Protein AF-A0A023FFW6-F1 (afdb_monomer_lite)

Organism: Amblyomma cajennense (NCBI:txid34607)

Secondary structure (DSSP, 8-state):
-HHHHHHTTPPP----HHHHHHHHHHHEEE-S---TTPPPPEEEE---SHHHHHHHHHHHHTTTTHHHHTTS-HHHHHHHHHHHHHHHHTT-HHHHHHHHHTS-GGG--S-HHHHSS-HHHHHHHHHHHHHHHHHHHHHHHSTTGGGHHHHHHHHHHHHHHGGGTS-HHHHHHHHT--SSSTTSSTTS--TTTSS----

Radius of gyration: 23.3 Å; chains: 1; bounding box: 52×34×80 Å

InterPro domains:
  IPR003020 Bicarbonate transporter, eukaryotic [PTHR11453] (1-180)
  IPR011531 Bicarbonate transporter-like, transmembrane domain [PF00955] (3-177)

Foldseek 3Di:
DQVVCVVVVHDDDDDDLLVVLVVQVVQWDWDPDDDVPDDTDTPDGDDDPVVVVVVVVVVVCVVVVVVVVVPDDVVVVVVVVVVSVVVSCPPVLLVVLVVVVVPPLVPDDPALLSPVDDNVVSVVVSVVVVVLVVVLVVCCVDPNVVCSVVSVVVVVVVLVVCVVVDPPSNSCSSVVVPPDPVPVVVPPPDPVVPDDDDD

Structure (mmCIF, N/CA/C/O backbone):
data_AF-A0A023FFW6-F1
#
_entry.id   AF-A0A023FFW6-F1
#
loop_
_atom_site.group_PDB
_atom_site.id
_atom_site.type_symbol
_atom_site.label_atom_id
_atom_site.label_alt_id
_atom_site.label_comp_id
_atom_site.label_asym_id
_atom_site.label_entity_id
_atom_site.label_seq_id
_atom_site.pdbx_PDB_ins_code
_atom_site.Cartn_x
_atom_site.Cartn_y
_atom_site.Cartn_z
_atom_site.occupancy
_atom_site.B_iso_or_equiv
_atom_site.auth_seq_id
_atom_site.auth_comp_id
_atom_site.auth_asym_id
_atom_site.auth_atom_id
_atom_site.pdbx_PDB_model_num
ATOM 1 N N . MET A 1 1 ? 3.968 17.397 -18.149 1.00 74.00 1 MET A N 1
ATOM 2 C CA . MET A 1 1 ? 4.655 16.186 -18.656 1.00 74.00 1 MET A CA 1
ATOM 3 C C . MET A 1 1 ? 3.845 15.499 -19.741 1.00 74.00 1 MET A C 1
ATOM 5 O O . MET A 1 1 ? 4.386 15.314 -20.817 1.00 74.00 1 MET A O 1
ATOM 9 N N . GLU A 1 2 ? 2.567 15.192 -19.511 1.00 82.94 2 GLU A N 1
ATOM 10 C CA . GLU A 1 2 ? 1.737 14.422 -20.456 1.00 82.94 2 GLU A CA 1
ATOM 11 C C . GLU A 1 2 ? 1.664 15.003 -21.874 1.00 82.94 2 GLU A C 1
ATOM 13 O O . GLU A 1 2 ? 1.787 14.256 -22.840 1.00 82.94 2 GLU A O 1
ATOM 18 N N . LEU A 1 3 ? 1.556 16.331 -22.008 1.00 84.38 3 LEU A N 1
ATOM 19 C CA . LEU A 1 3 ? 1.567 17.003 -23.313 1.00 84.38 3 LEU A CA 1
ATOM 20 C C . LEU A 1 3 ? 2.915 16.844 -24.046 1.00 84.38 3 LEU A C 1
ATOM 22 O O . LEU A 1 3 ? 2.955 16.686 -25.261 1.00 84.38 3 LEU A O 1
ATOM 26 N N . GLY A 1 4 ? 4.023 16.853 -23.296 1.00 86.25 4 GLY A N 1
ATOM 27 C CA . GLY A 1 4 ? 5.369 16.653 -23.836 1.00 86.25 4 GLY A CA 1
ATOM 28 C C . GLY A 1 4 ? 5.616 15.203 -24.256 1.00 86.25 4 GLY A C 1
ATOM 29 O O . GLY A 1 4 ? 6.163 14.968 -25.329 1.00 86.25 4 GLY A O 1
ATOM 30 N N . CYS A 1 5 ? 5.148 14.233 -23.463 1.00 86.19 5 CYS A N 1
ATOM 31 C CA . CYS A 1 5 ? 5.188 12.813 -23.825 1.00 86.19 5 CYS A CA 1
ATOM 32 C C . CYS A 1 5 ? 4.367 12.542 -25.093 1.00 86.19 5 CYS A C 1
ATOM 34 O O . CYS A 1 5 ? 4.870 11.887 -26.001 1.00 86.19 5 CYS A O 1
ATOM 36 N N . ALA A 1 6 ? 3.162 13.116 -25.193 1.00 89.56 6 ALA A N 1
ATOM 37 C CA . ALA A 1 6 ? 2.308 12.982 -26.370 1.00 89.56 6 ALA A CA 1
ATOM 38 C C . ALA A 1 6 ? 2.968 13.547 -27.639 1.00 89.56 6 ALA A C 1
ATOM 40 O O . ALA A 1 6 ? 2.932 12.900 -28.682 1.00 89.56 6 ALA A O 1
ATOM 41 N N . PHE A 1 7 ? 3.628 14.709 -27.549 1.00 93.19 7 PHE A N 1
ATOM 42 C CA . PHE A 1 7 ? 4.356 15.289 -28.684 1.00 93.19 7 PHE A CA 1
ATOM 43 C C . PHE A 1 7 ? 5.549 14.426 -29.129 1.00 93.19 7 PHE A C 1
ATOM 45 O O . PHE A 1 7 ? 5.806 14.290 -30.321 1.00 93.19 7 PHE A O 1
ATOM 52 N N . MET A 1 8 ? 6.262 13.811 -28.180 1.00 90.75 8 MET A N 1
ATOM 53 C CA . MET A 1 8 ? 7.409 12.935 -28.456 1.00 90.75 8 MET A CA 1
ATOM 54 C C . MET A 1 8 ? 7.018 11.482 -28.790 1.00 90.75 8 MET A C 1
ATOM 56 O O . MET A 1 8 ? 7.903 10.657 -29.008 1.00 90.75 8 MET A O 1
ATOM 60 N N . GLY A 1 9 ? 5.721 11.142 -28.803 1.00 90.19 9 GLY A N 1
ATOM 61 C CA . GLY A 1 9 ? 5.233 9.772 -29.019 1.00 90.19 9 GLY A CA 1
ATOM 62 C C . GLY A 1 9 ? 5.521 8.798 -27.866 1.00 90.19 9 GLY A C 1
ATOM 63 O O . GLY A 1 9 ? 5.422 7.585 -28.042 1.00 90.19 9 GLY A O 1
ATOM 64 N N . ALA A 1 10 ? 5.893 9.306 -26.689 1.00 89.38 10 ALA A N 1
ATOM 65 C CA . ALA A 1 10 ? 6.154 8.508 -25.496 1.00 89.38 10 ALA A CA 1
ATOM 66 C C . ALA A 1 10 ? 4.843 8.168 -24.754 1.00 89.38 10 ALA A C 1
ATOM 68 O O . ALA A 1 10 ? 3.899 8.962 -24.781 1.00 89.38 10 ALA A O 1
ATOM 69 N N . PRO A 1 11 ? 4.768 7.019 -24.054 1.00 90.94 11 PRO A N 1
ATOM 70 C CA . PRO A 1 11 ? 3.572 6.639 -23.307 1.00 90.94 11 PRO A CA 1
ATOM 71 C C . PRO A 1 11 ? 3.288 7.616 -22.159 1.00 90.94 11 PRO A C 1
ATOM 73 O O . PRO A 1 11 ? 4.207 8.141 -21.526 1.00 90.94 11 PRO A O 1
ATOM 76 N N . TRP A 1 12 ? 2.006 7.819 -21.850 1.00 89.44 12 TRP A N 1
ATOM 77 C CA . TRP A 1 12 ? 1.602 8.559 -20.656 1.00 89.44 12 TRP A CA 1
ATOM 78 C C . TRP A 1 12 ? 2.018 7.817 -19.386 1.00 89.44 12 TRP A C 1
ATOM 80 O O . TRP A 1 12 ? 1.910 6.594 -19.285 1.00 89.44 12 TRP A O 1
ATOM 90 N N . MET A 1 13 ? 2.508 8.575 -18.409 1.00 87.75 13 MET A N 1
ATOM 91 C CA . MET A 1 13 ? 3.025 8.051 -17.151 1.00 87.75 13 MET A CA 1
ATOM 92 C C . MET A 1 13 ? 2.059 8.391 -16.022 1.00 87.75 13 MET A C 1
ATOM 94 O O . MET A 1 13 ? 1.752 9.558 -15.799 1.00 87.75 13 MET A O 1
ATOM 98 N N . CYS A 1 14 ? 1.644 7.378 -15.268 1.00 87.75 14 CYS A N 1
ATOM 99 C CA . CYS A 1 14 ? 0.849 7.546 -14.055 1.00 87.75 14 CYS A CA 1
ATOM 100 C C . CYS A 1 14 ? 1.667 7.156 -12.817 1.00 87.75 14 CYS A C 1
ATOM 102 O O . CYS A 1 14 ? 2.643 6.404 -12.906 1.00 87.75 14 CYS A O 1
ATOM 104 N N . ALA A 1 15 ? 1.260 7.650 -11.646 1.00 87.25 15 ALA A N 1
ATOM 105 C CA . ALA A 1 15 ? 1.863 7.249 -10.380 1.00 87.25 15 ALA A CA 1
ATOM 106 C C . ALA A 1 15 ? 1.651 5.745 -10.130 1.00 87.25 15 ALA A C 1
ATOM 108 O O . ALA A 1 15 ? 0.562 5.212 -10.341 1.00 87.25 15 ALA A O 1
ATOM 109 N N . ALA A 1 16 ? 2.699 5.058 -9.672 1.00 89.69 16 ALA A N 1
ATOM 110 C CA . ALA A 1 16 ? 2.678 3.619 -9.435 1.00 89.69 16 ALA A CA 1
ATOM 111 C C . ALA A 1 16 ? 2.676 3.329 -7.930 1.00 89.69 16 ALA A C 1
ATOM 113 O O . ALA A 1 16 ? 3.729 3.362 -7.298 1.00 89.69 16 ALA A O 1
ATOM 114 N N . THR A 1 17 ? 1.510 2.999 -7.368 1.00 90.12 17 THR A N 1
ATOM 115 C CA . THR A 1 17 ? 1.299 2.856 -5.916 1.00 90.12 17 THR A CA 1
ATOM 116 C C . THR A 1 17 ? 2.292 1.910 -5.241 1.00 90.12 17 THR A C 1
ATOM 118 O O . THR A 1 17 ? 2.948 2.314 -4.290 1.00 90.12 17 THR A O 1
ATOM 121 N N . VAL A 1 18 ? 2.476 0.686 -5.754 1.00 89.69 18 VAL A N 1
ATOM 122 C CA . VAL A 1 18 ? 3.404 -0.297 -5.152 1.00 89.69 18 VAL A CA 1
ATOM 123 C C . VAL A 1 18 ? 4.839 0.230 -5.154 1.00 89.69 18 VAL A C 1
ATOM 125 O O . VAL A 1 18 ? 5.522 0.165 -4.141 1.00 89.69 18 VAL A O 1
ATOM 128 N N . ARG A 1 19 ? 5.283 0.826 -6.267 1.00 90.12 19 ARG A N 1
ATOM 129 C CA . ARG A 1 19 ? 6.628 1.408 -6.374 1.00 90.12 19 ARG A CA 1
ATOM 130 C C . ARG A 1 19 ? 6.806 2.575 -5.403 1.00 90.12 19 ARG A C 1
ATOM 132 O O . ARG A 1 19 ? 7.846 2.664 -4.762 1.00 90.12 19 ARG A O 1
ATOM 139 N N . SER A 1 20 ? 5.808 3.450 -5.299 1.00 90.56 20 SER A N 1
ATOM 140 C CA . SER A 1 20 ? 5.827 4.592 -4.384 1.00 90.56 20 SER A CA 1
ATOM 141 C C . SER A 1 20 ? 5.865 4.151 -2.922 1.00 90.56 20 SER A C 1
ATOM 143 O O . SER A 1 20 ? 6.660 4.686 -2.158 1.00 90.56 20 SER A O 1
ATOM 145 N N . VAL A 1 21 ? 5.073 3.144 -2.542 1.00 89.56 21 VAL A N 1
ATOM 146 C CA . VAL A 1 21 ? 5.070 2.590 -1.179 1.00 89.56 21 VAL A CA 1
ATOM 147 C C . VAL A 1 21 ? 6.395 1.900 -0.864 1.00 89.56 21 VAL A C 1
ATOM 149 O O . VAL A 1 21 ? 6.971 2.166 0.184 1.00 89.56 21 VAL A O 1
ATOM 152 N N . SER A 1 22 ? 6.933 1.073 -1.766 1.00 89.50 22 SER A N 1
ATOM 153 C CA . SER A 1 22 ? 8.238 0.430 -1.551 1.00 89.50 22 SER A CA 1
ATOM 154 C C . SER A 1 22 ? 9.380 1.446 -1.460 1.00 89.50 22 SER A C 1
ATOM 156 O O . SER A 1 22 ? 10.294 1.277 -0.655 1.00 89.50 22 SER A O 1
ATOM 158 N N . HIS A 1 23 ? 9.327 2.520 -2.254 1.00 91.25 23 HIS A N 1
ATOM 159 C CA . HIS A 1 23 ? 10.288 3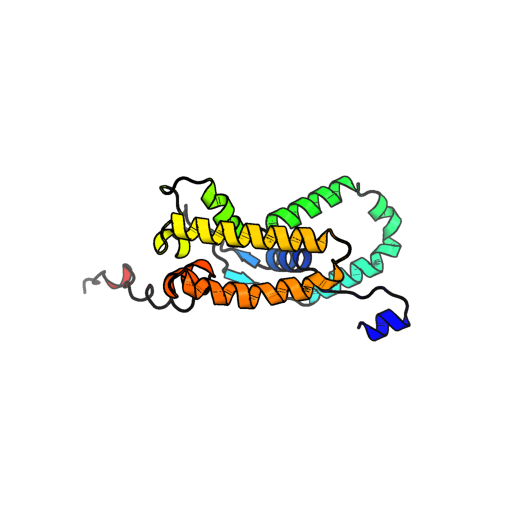.618 -2.153 1.00 91.25 23 HIS A CA 1
ATOM 160 C C . HIS A 1 23 ? 10.168 4.330 -0.804 1.00 91.25 23 HIS A C 1
ATOM 162 O O . HIS A 1 23 ? 11.171 4.449 -0.110 1.00 91.25 23 HIS A O 1
ATOM 168 N N . LEU A 1 24 ? 8.958 4.695 -0.375 1.00 89.19 24 LEU A N 1
ATOM 169 C CA . LEU A 1 24 ? 8.726 5.298 0.938 1.00 89.19 24 LEU A CA 1
ATOM 170 C C . LEU A 1 24 ? 9.228 4.391 2.068 1.00 89.19 24 LEU A C 1
ATOM 172 O O . LEU A 1 24 ? 9.969 4.859 2.925 1.00 89.19 24 LEU A O 1
ATOM 176 N N . ALA A 1 25 ? 8.913 3.095 2.018 1.00 87.00 25 ALA A N 1
ATOM 177 C CA . ALA A 1 25 ? 9.347 2.113 3.010 1.00 87.00 25 ALA A CA 1
ATOM 178 C C . ALA A 1 25 ? 10.879 2.013 3.109 1.00 87.00 25 ALA A C 1
ATOM 180 O O . ALA A 1 25 ? 11.418 1.856 4.200 1.00 87.00 25 ALA A O 1
ATOM 181 N N . SER A 1 26 ? 11.597 2.167 1.990 1.00 88.31 26 SER A N 1
ATOM 182 C CA . SER A 1 26 ? 13.069 2.205 1.987 1.00 88.31 26 SER A CA 1
ATOM 183 C C . SER A 1 26 ? 13.657 3.460 2.649 1.00 88.31 26 SER A C 1
ATOM 185 O O . SER A 1 26 ? 14.833 3.477 3.015 1.00 88.31 26 SER A O 1
ATOM 187 N N . LEU A 1 27 ? 12.845 4.508 2.810 1.00 89.12 27 LEU A N 1
ATOM 188 C CA . LEU A 1 27 ? 13.213 5.780 3.430 1.00 89.12 27 LEU A CA 1
ATOM 189 C C . LEU A 1 27 ? 12.681 5.923 4.864 1.00 89.12 27 LEU A C 1
ATOM 191 O O . LEU A 1 27 ? 13.035 6.887 5.552 1.00 89.12 27 LEU A O 1
ATOM 195 N N . THR A 1 28 ? 11.847 4.984 5.313 1.00 86.50 28 THR A N 1
ATOM 196 C CA . THR A 1 28 ? 11.297 4.936 6.667 1.00 86.50 28 THR A CA 1
ATOM 197 C C . THR A 1 28 ? 12.354 4.466 7.663 1.00 86.50 28 THR A C 1
ATOM 199 O O . THR A 1 28 ? 13.001 3.434 7.489 1.00 86.50 28 THR A O 1
ATOM 202 N N . LEU A 1 29 ? 12.519 5.227 8.741 1.00 83.00 29 LEU A N 1
ATOM 203 C CA . LEU A 1 29 ? 13.383 4.891 9.861 1.00 83.00 29 LEU A CA 1
ATOM 204 C C . LEU A 1 29 ? 12.557 4.211 10.948 1.00 83.00 29 LEU A C 1
ATOM 206 O O . LEU A 1 29 ? 11.689 4.830 11.562 1.00 83.00 29 LEU A O 1
ATOM 210 N N . MET A 1 30 ? 12.872 2.946 11.200 1.00 80.75 30 MET A N 1
ATOM 211 C CA . MET A 1 30 ? 12.357 2.199 12.344 1.00 80.75 30 MET A CA 1
ATOM 212 C C . MET A 1 30 ? 13.283 2.402 13.544 1.00 80.75 30 MET A C 1
ATOM 214 O O . MET A 1 30 ? 14.511 2.431 13.378 1.00 80.75 30 MET A O 1
ATOM 218 N N . SER A 1 31 ? 12.718 2.553 14.741 1.00 76.88 31 SER A N 1
ATOM 219 C CA . SER A 1 31 ? 13.516 2.706 15.956 1.00 76.88 31 SER A CA 1
ATOM 220 C C . SER A 1 31 ? 14.319 1.442 16.276 1.00 76.88 31 SER A C 1
ATOM 222 O O . SER A 1 31 ? 13.914 0.314 16.003 1.00 76.88 31 SER A O 1
ATOM 224 N N . ARG A 1 32 ? 15.544 1.659 16.772 1.00 70.88 32 ARG A N 1
ATOM 225 C CA . ARG A 1 32 ? 16.537 0.613 17.078 1.00 70.88 32 ARG A CA 1
ATOM 226 C C . ARG A 1 32 ? 16.636 0.307 18.569 1.00 70.88 32 ARG A C 1
ATOM 228 O O . ARG A 1 32 ? 17.203 -0.715 18.938 1.00 70.88 32 ARG A O 1
ATOM 235 N N . THR A 1 33 ? 16.107 1.187 19.408 1.00 64.56 33 THR A N 1
ATOM 236 C CA . THR A 1 33 ? 16.101 1.079 20.868 1.00 64.56 33 THR A CA 1
ATOM 237 C C . THR A 1 33 ? 14.667 0.855 21.310 1.00 64.56 33 THR A C 1
ATOM 239 O O . THR A 1 33 ? 13.955 1.801 21.619 1.00 64.56 33 THR A O 1
ATOM 242 N N . HIS A 1 34 ? 14.249 -0.407 21.277 1.00 62.12 34 HIS A N 1
ATOM 243 C CA . HIS A 1 34 ? 12.986 -0.869 21.841 1.00 62.12 34 HIS A CA 1
ATOM 244 C C . HIS A 1 34 ? 13.275 -1.847 22.968 1.00 62.12 34 HIS A C 1
ATOM 246 O O . HIS A 1 34 ? 14.269 -2.584 22.914 1.00 62.12 34 HIS A O 1
ATOM 252 N N . ALA A 1 35 ? 12.413 -1.860 23.981 1.00 71.19 35 ALA A N 1
ATOM 253 C CA . ALA A 1 35 ? 12.471 -2.894 24.998 1.00 71.19 35 ALA A CA 1
ATOM 254 C C . ALA A 1 35 ? 12.251 -4.278 24.342 1.00 71.19 35 ALA A C 1
ATOM 256 O O . ALA A 1 35 ? 11.505 -4.385 23.362 1.00 71.19 35 ALA A O 1
ATOM 257 N N . PRO A 1 36 ? 12.886 -5.356 24.839 1.00 61.53 36 PRO A N 1
ATOM 258 C CA . PRO A 1 36 ? 12.669 -6.700 24.310 1.00 61.53 36 PRO A CA 1
ATOM 259 C C . PRO A 1 36 ? 11.175 -7.065 24.343 1.00 61.53 36 PRO A C 1
ATOM 261 O O . PRO A 1 36 ? 10.603 -7.217 25.418 1.00 61.53 36 PRO A O 1
ATOM 264 N N . GLY A 1 37 ? 10.548 -7.209 23.171 1.00 66.94 37 GLY A N 1
ATOM 265 C CA . GLY A 1 37 ? 9.126 -7.564 23.032 1.00 66.94 37 GLY A CA 1
ATOM 266 C C . GLY A 1 37 ? 8.213 -6.453 22.501 1.00 66.94 37 GLY A C 1
ATOM 267 O O . GLY A 1 37 ? 7.064 -6.739 22.174 1.00 66.94 37 GLY A O 1
ATOM 268 N N . GLU A 1 38 ? 8.708 -5.225 22.356 1.00 67.06 38 GLU A N 1
ATOM 269 C CA . GLU A 1 38 ? 7.964 -4.119 21.747 1.00 67.06 38 GLU A CA 1
ATOM 270 C C . GLU A 1 38 ? 8.171 -4.099 20.221 1.00 67.06 38 GLU A C 1
ATOM 272 O O . GLU A 1 38 ? 9.282 -4.312 19.722 1.00 67.06 38 GLU A O 1
ATOM 277 N N . SER A 1 39 ? 7.096 -3.883 19.456 1.00 63.22 39 SER A N 1
ATOM 278 C CA . SER A 1 39 ? 7.192 -3.761 17.999 1.00 63.22 39 SER A CA 1
ATOM 279 C C . SER A 1 39 ? 7.974 -2.504 17.613 1.00 63.22 39 SER A C 1
ATOM 281 O O . SER A 1 39 ? 7.787 -1.466 18.241 1.00 63.22 39 SER A O 1
ATOM 283 N N . PRO A 1 40 ? 8.817 -2.557 16.566 1.00 67.31 40 PRO A N 1
ATOM 284 C CA . PRO A 1 40 ? 9.552 -1.385 16.126 1.00 67.31 40 PRO A CA 1
ATOM 285 C C . PRO A 1 40 ? 8.593 -0.278 15.683 1.00 67.31 40 PRO A C 1
ATOM 287 O O . PRO A 1 40 ? 7.759 -0.488 14.802 1.00 67.31 40 PRO A O 1
ATOM 290 N N . HIS A 1 41 ? 8.736 0.902 16.279 1.00 75.00 41 HIS A N 1
ATOM 291 C CA . HIS A 1 41 ? 7.929 2.075 15.955 1.00 75.00 41 HIS A CA 1
ATOM 292 C C . HIS A 1 41 ? 8.627 2.938 14.898 1.00 75.00 41 HIS A C 1
ATOM 294 O O . HIS A 1 41 ? 9.861 2.999 14.816 1.00 75.00 41 HIS A O 1
ATOM 300 N N . ILE A 1 42 ? 7.830 3.607 14.065 1.00 80.38 42 ILE A N 1
ATOM 301 C CA . ILE A 1 42 ? 8.327 4.497 13.015 1.00 80.38 42 ILE A CA 1
ATOM 302 C C . ILE A 1 42 ? 8.806 5.797 13.673 1.00 80.38 42 ILE A C 1
ATOM 304 O O . ILE A 1 42 ? 7.999 6.542 14.216 1.00 80.38 42 ILE A O 1
ATOM 308 N N . ILE A 1 43 ? 10.109 6.090 13.599 1.00 82.88 43 ILE A N 1
ATOM 309 C CA . ILE A 1 43 ? 10.669 7.370 14.078 1.00 82.88 43 ILE A CA 1
ATOM 310 C C . ILE A 1 43 ? 10.341 8.489 13.086 1.00 82.88 43 ILE A C 1
ATOM 312 O O . ILE A 1 43 ? 10.092 9.627 13.467 1.00 82.88 43 ILE A O 1
ATOM 316 N N . GLY A 1 44 ? 10.390 8.179 11.790 1.00 84.88 44 GLY A N 1
ATOM 317 C CA . GLY A 1 44 ? 10.125 9.154 10.740 1.00 84.88 44 GLY A CA 1
ATOM 318 C C . GLY A 1 44 ? 10.505 8.654 9.355 1.00 84.88 44 GLY A C 1
ATOM 319 O O . GLY A 1 44 ? 11.059 7.567 9.189 1.00 84.88 44 GLY A O 1
ATOM 320 N N . VAL A 1 45 ? 10.218 9.466 8.342 1.00 89.25 45 VAL A N 1
ATOM 321 C CA . VAL A 1 45 ? 10.550 9.186 6.941 1.00 89.25 45 VAL A CA 1
ATOM 322 C C . VAL A 1 45 ? 11.534 10.239 6.460 1.00 89.25 45 VAL A C 1
ATOM 324 O O . VAL A 1 45 ? 11.324 11.435 6.655 1.00 89.25 45 VAL A O 1
ATOM 327 N N . LYS A 1 46 ? 12.629 9.812 5.827 1.00 91.19 46 LYS A N 1
ATOM 328 C CA . LYS A 1 46 ? 13.560 10.758 5.212 1.00 91.19 46 LYS A CA 1
ATOM 329 C C . LYS A 1 46 ? 13.038 11.174 3.841 1.00 91.19 46 LYS A C 1
ATOM 331 O O . LYS A 1 46 ? 13.111 10.400 2.894 1.00 91.19 46 LYS A O 1
ATOM 336 N N . GLU A 1 47 ? 12.592 12.410 3.704 1.00 91.50 47 GLU A N 1
ATOM 337 C CA . GLU A 1 47 ? 12.197 12.947 2.404 1.00 91.50 47 GLU A CA 1
ATOM 338 C C . GLU A 1 47 ? 13.431 13.372 1.600 1.00 91.50 47 GLU A C 1
ATOM 340 O O . GLU A 1 47 ? 14.172 14.268 2.006 1.00 91.50 47 GLU A O 1
ATOM 345 N N . GLN A 1 48 ? 13.681 12.748 0.443 1.00 90.88 48 GLN A N 1
ATOM 346 C CA . GLN A 1 48 ? 14.711 13.233 -0.481 1.00 90.88 48 GLN A CA 1
ATOM 347 C C . GLN A 1 48 ? 14.225 13.264 -1.924 1.00 90.88 48 GLN A C 1
ATOM 349 O O . GLN A 1 48 ? 13.532 12.372 -2.406 1.00 90.88 48 GLN A O 1
ATOM 354 N N . ARG A 1 49 ? 14.683 14.284 -2.654 1.00 93.88 49 ARG A N 1
ATOM 355 C CA . ARG A 1 49 ? 14.453 14.427 -4.101 1.00 93.88 49 ARG A CA 1
ATOM 356 C C . ARG A 1 49 ? 15.540 13.754 -4.940 1.00 93.88 49 ARG A C 1
ATOM 358 O O . ARG A 1 49 ? 15.307 13.401 -6.092 1.00 93.88 49 ARG A O 1
ATOM 365 N N . VAL A 1 50 ? 16.722 13.568 -4.350 1.00 94.50 50 VAL A N 1
ATOM 366 C CA . VAL A 1 50 ? 17.913 13.039 -5.031 1.00 94.50 50 VAL A CA 1
ATOM 367 C C . VAL A 1 50 ? 17.709 11.589 -5.457 1.00 94.50 50 VAL A C 1
ATOM 369 O O . VAL A 1 50 ? 18.095 11.230 -6.560 1.00 94.50 50 VAL A O 1
ATOM 372 N N . THR A 1 51 ? 17.053 10.770 -4.632 1.00 93.75 51 THR A N 1
ATOM 373 C CA . THR A 1 51 ? 16.807 9.352 -4.934 1.00 93.75 51 THR A CA 1
ATOM 374 C C . THR A 1 51 ? 15.969 9.190 -6.204 1.00 93.75 51 THR A C 1
ATOM 376 O O . THR A 1 51 ? 16.361 8.450 -7.102 1.00 93.75 51 THR A O 1
ATOM 379 N N . ASN A 1 52 ? 14.884 9.958 -6.343 1.00 91.12 52 ASN A N 1
ATOM 380 C CA . ASN A 1 52 ? 14.043 9.946 -7.545 1.00 91.12 52 ASN A CA 1
ATOM 381 C C . ASN A 1 52 ? 14.781 10.450 -8.794 1.00 91.12 52 ASN A C 1
ATOM 383 O O . ASN A 1 52 ? 14.623 9.875 -9.874 1.00 91.12 52 ASN A O 1
ATOM 387 N N . LEU A 1 53 ? 15.605 11.494 -8.658 1.00 94.19 53 LEU A N 1
ATOM 388 C CA . LEU A 1 53 ? 16.413 12.011 -9.766 1.00 94.19 53 LEU A CA 1
ATOM 389 C C . LEU A 1 53 ? 17.464 10.989 -10.218 1.00 94.19 53 LEU A C 1
ATOM 391 O O . LEU A 1 53 ? 17.610 10.749 -11.414 1.00 94.19 53 LEU A O 1
ATOM 395 N N . 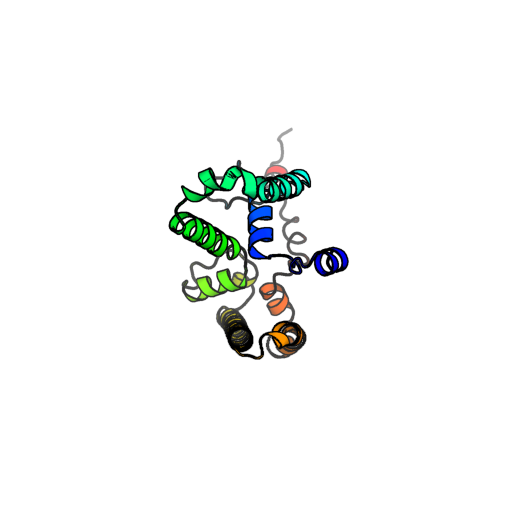LEU A 1 54 ? 18.143 10.344 -9.270 1.00 95.44 54 LEU A N 1
ATOM 396 C CA . LEU A 1 54 ? 19.181 9.348 -9.532 1.00 95.44 54 LEU A CA 1
ATOM 397 C C . LEU A 1 54 ? 18.588 8.097 -10.196 1.00 95.44 54 LEU A C 1
ATOM 399 O O . LEU A 1 54 ? 19.115 7.639 -11.206 1.00 95.44 54 LEU A O 1
ATOM 403 N N . VAL A 1 55 ? 17.447 7.595 -9.710 1.00 94.19 55 VAL A N 1
ATOM 404 C CA . VAL A 1 55 ? 16.736 6.474 -10.353 1.00 94.19 55 VAL A CA 1
ATOM 405 C C . VAL A 1 55 ? 16.322 6.834 -11.782 1.00 94.19 55 VAL A C 1
ATOM 407 O O . VAL A 1 55 ? 16.534 6.039 -12.694 1.00 94.19 55 VAL A O 1
ATOM 410 N N . SER A 1 56 ? 15.789 8.039 -12.004 1.00 92.88 56 SER A N 1
ATOM 411 C CA . SER A 1 56 ? 15.384 8.491 -13.345 1.00 92.88 56 SER A CA 1
ATOM 412 C C . SER A 1 56 ? 16.576 8.597 -14.300 1.00 92.88 56 SER A C 1
ATOM 414 O O . SER A 1 56 ? 16.490 8.170 -15.451 1.00 92.88 56 SER A O 1
ATOM 416 N N . LEU A 1 57 ? 17.709 9.106 -13.806 1.00 95.19 57 LEU A N 1
ATOM 417 C CA . LEU A 1 57 ? 18.964 9.171 -14.549 1.00 95.19 57 LEU A CA 1
ATOM 418 C C . LEU A 1 57 ? 19.465 7.762 -14.907 1.00 95.19 57 LEU A C 1
ATOM 420 O O . LEU A 1 57 ? 19.751 7.499 -16.070 1.00 95.19 57 LEU A O 1
ATOM 424 N N . LEU A 1 58 ? 19.517 6.835 -13.944 1.00 94.38 58 LEU A N 1
ATOM 425 C CA . LEU A 1 58 ? 19.955 5.451 -14.172 1.00 94.38 58 LEU A CA 1
ATOM 426 C C . LEU A 1 58 ? 19.065 4.710 -15.174 1.00 94.38 58 LEU A C 1
ATOM 428 O O . LEU A 1 58 ? 19.582 3.969 -16.008 1.00 94.38 58 LEU A O 1
ATOM 432 N N . VAL A 1 59 ? 17.748 4.934 -15.144 1.00 93.62 59 VAL A N 1
ATOM 433 C CA . VAL A 1 59 ? 16.833 4.397 -16.164 1.00 93.62 59 VAL A CA 1
ATOM 434 C C . VAL A 1 59 ? 17.176 4.962 -17.545 1.00 93.62 59 VAL A C 1
ATOM 436 O O . VAL A 1 59 ? 17.214 4.202 -18.508 1.00 93.62 59 VAL A O 1
ATOM 439 N N . GLY A 1 60 ? 17.510 6.251 -17.653 1.00 92.38 60 GLY A N 1
ATOM 440 C CA . GLY A 1 60 ? 17.999 6.847 -18.901 1.00 92.38 60 GLY A CA 1
ATOM 441 C C . GLY A 1 60 ? 19.330 6.250 -19.384 1.00 92.38 60 GLY A C 1
ATOM 442 O O . GLY A 1 60 ? 19.468 5.925 -20.562 1.00 92.38 60 GLY A O 1
ATOM 443 N N . LEU A 1 61 ? 20.292 6.035 -18.478 1.00 94.06 61 LEU A N 1
ATOM 444 C CA . LEU A 1 61 ? 21.585 5.416 -18.805 1.00 94.06 61 LEU A CA 1
ATOM 445 C C . LEU A 1 61 ? 21.497 3.906 -19.083 1.00 94.06 61 LEU A C 1
ATOM 447 O O . LEU A 1 61 ? 22.434 3.343 -19.652 1.00 94.06 61 LEU A O 1
ATOM 451 N N . SER A 1 62 ? 20.394 3.244 -18.718 1.00 94.06 62 SER A N 1
ATOM 452 C CA . SER A 1 62 ? 20.234 1.790 -18.864 1.00 94.06 62 SER A CA 1
ATOM 453 C C . SER A 1 62 ? 20.402 1.295 -20.305 1.00 94.06 62 SER A C 1
ATOM 455 O O . SER A 1 62 ? 20.857 0.171 -20.510 1.00 94.06 62 SER A O 1
ATOM 457 N N . VAL A 1 63 ? 20.135 2.151 -21.301 1.00 91.62 63 VAL A N 1
ATOM 458 C CA . VAL A 1 63 ? 20.347 1.852 -22.726 1.00 91.62 63 VAL A CA 1
ATOM 459 C C . VAL A 1 63 ? 21.817 1.532 -23.014 1.00 91.62 63 VAL A C 1
ATOM 461 O O . VAL A 1 63 ? 22.109 0.573 -23.726 1.00 91.62 63 VAL A O 1
ATOM 464 N N . PHE A 1 64 ? 22.753 2.268 -22.407 1.00 92.94 64 PHE A N 1
ATOM 465 C CA . PHE A 1 64 ? 24.192 2.021 -22.561 1.00 92.94 64 PHE A CA 1
ATOM 466 C C . PHE A 1 64 ? 24.668 0.804 -21.757 1.00 92.94 64 PHE A C 1
ATOM 468 O O . PHE A 1 64 ? 25.625 0.141 -22.146 1.00 92.94 64 PHE A O 1
ATOM 475 N N . MET A 1 65 ? 23.984 0.482 -20.655 1.00 90.62 65 MET A N 1
ATOM 476 C CA . MET A 1 65 ? 24.292 -0.673 -19.800 1.00 90.62 65 MET A CA 1
ATOM 477 C C . MET A 1 65 ? 23.567 -1.962 -20.224 1.00 90.62 65 MET A C 1
ATOM 479 O O . MET A 1 65 ? 23.653 -2.971 -19.526 1.00 90.62 65 MET A O 1
ATOM 483 N N . SER A 1 66 ? 22.890 -1.968 -21.378 1.00 89.56 66 SER A N 1
ATOM 484 C CA . SER A 1 66 ? 22.154 -3.123 -21.911 1.00 89.56 66 SER A CA 1
ATOM 485 C C . SER A 1 66 ? 22.898 -4.475 -21.846 1.00 89.56 66 SER A C 1
ATOM 487 O O . SER A 1 66 ? 22.278 -5.435 -21.378 1.00 89.56 66 SER A O 1
ATOM 489 N N . PRO A 1 67 ? 24.194 -4.603 -22.226 1.00 89.88 67 PRO A N 1
ATOM 490 C CA . PRO A 1 67 ? 24.886 -5.894 -22.148 1.00 89.88 67 PRO A CA 1
ATOM 491 C C . PRO A 1 67 ? 25.031 -6.411 -20.711 1.00 89.88 67 PRO A C 1
ATOM 493 O O . PRO A 1 67 ? 24.913 -7.609 -20.492 1.00 89.88 67 PRO A O 1
ATOM 496 N N . LEU A 1 68 ? 25.206 -5.521 -19.728 1.00 91.00 68 LEU A N 1
ATOM 497 C CA . LEU A 1 68 ? 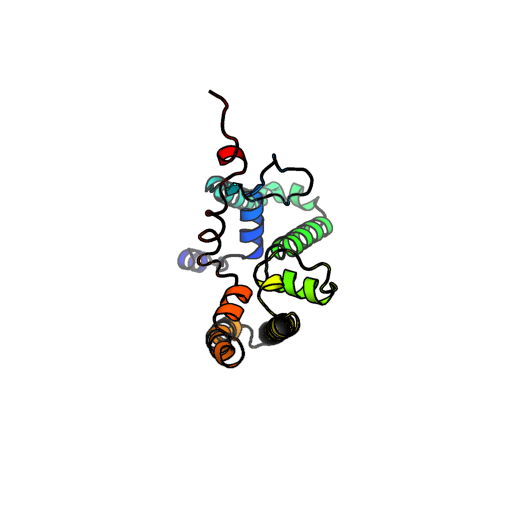25.286 -5.891 -18.313 1.00 91.00 68 LEU A CA 1
ATOM 498 C C . LEU A 1 68 ? 23.912 -6.285 -17.752 1.00 91.00 68 LEU A C 1
ATOM 500 O O . LEU A 1 68 ? 23.799 -7.248 -17.000 1.00 91.00 68 LEU A O 1
ATOM 504 N N . LEU A 1 69 ? 22.852 -5.563 -18.133 1.00 89.75 69 LEU A N 1
ATOM 505 C CA . LEU A 1 69 ? 21.486 -5.847 -17.676 1.00 89.75 69 LEU A CA 1
ATOM 506 C C . LEU A 1 69 ? 20.955 -7.189 -18.202 1.00 89.75 69 LEU A C 1
ATOM 508 O O . LEU A 1 69 ? 20.098 -7.793 -17.560 1.00 89.75 69 LEU A O 1
ATOM 512 N N . ARG A 1 70 ? 21.460 -7.666 -19.347 1.00 91.06 70 ARG A N 1
ATOM 513 C CA . ARG A 1 70 ? 21.056 -8.948 -19.944 1.00 91.06 70 ARG A CA 1
ATOM 514 C C . ARG A 1 70 ? 21.511 -10.166 -19.135 1.00 91.06 70 ARG A C 1
ATOM 516 O O . ARG A 1 70 ? 20.860 -11.203 -19.213 1.00 91.06 70 ARG A O 1
ATOM 523 N N . GLU A 1 71 ? 22.578 -10.034 -18.351 1.00 94.06 71 GLU A N 1
ATOM 524 C CA . GLU A 1 71 ? 23.074 -11.102 -17.473 1.00 94.06 71 GLU A CA 1
ATOM 525 C C . GLU A 1 71 ? 22.134 -11.376 -16.291 1.00 94.06 71 GLU A C 1
ATOM 527 O O . GLU A 1 71 ? 22.216 -12.425 -15.656 1.00 94.06 71 GLU A O 1
ATOM 532 N N . VAL A 1 72 ? 21.219 -10.450 -15.981 1.00 93.69 72 VAL A N 1
ATOM 533 C CA . VAL A 1 72 ? 20.281 -10.605 -14.869 1.00 93.69 72 VAL A CA 1
ATOM 534 C C . VAL A 1 72 ? 19.123 -11.516 -15.292 1.00 93.69 72 VAL A C 1
ATOM 536 O O . VAL A 1 72 ? 18.327 -11.139 -16.158 1.00 93.69 72 VAL A O 1
ATOM 539 N N . PRO A 1 73 ? 18.946 -12.695 -14.666 1.00 95.06 73 PRO A N 1
ATOM 540 C CA . PRO A 1 73 ? 17.850 -13.588 -15.012 1.00 95.06 73 PRO A CA 1
ATOM 541 C C . PRO A 1 73 ? 16.499 -12.962 -14.661 1.00 95.06 73 PRO A C 1
ATOM 543 O O . PRO A 1 73 ? 16.302 -12.448 -13.558 1.00 95.06 73 PRO A O 1
ATOM 546 N N . VAL A 1 74 ? 15.515 -13.104 -15.552 1.00 94.94 74 VAL A N 1
ATOM 547 C CA . VAL A 1 74 ? 14.145 -12.599 -15.332 1.00 94.94 74 VAL A CA 1
ATOM 548 C C . VAL A 1 74 ? 13.515 -13.183 -14.054 1.00 94.94 74 VAL A C 1
ATOM 550 O O . VAL A 1 74 ? 12.731 -12.514 -13.385 1.00 94.94 74 VAL A O 1
ATOM 553 N N . ALA A 1 75 ? 13.918 -14.393 -13.649 1.00 96.06 75 ALA A N 1
ATOM 554 C CA . ALA A 1 75 ? 13.499 -15.017 -12.392 1.00 96.06 75 ALA A CA 1
ATOM 555 C C . ALA A 1 75 ? 13.810 -14.156 -11.151 1.00 96.06 75 ALA A C 1
ATOM 557 O O . ALA A 1 75 ? 12.995 -14.087 -10.231 1.00 96.06 75 ALA A O 1
ATOM 558 N N . VAL A 1 76 ? 14.946 -13.450 -11.139 1.00 96.00 76 VAL A N 1
ATOM 559 C CA . VAL A 1 76 ? 15.327 -12.561 -10.030 1.00 96.00 76 VAL A CA 1
ATOM 560 C C . VAL A 1 76 ? 14.373 -11.369 -9.950 1.00 96.00 76 VAL A C 1
ATOM 562 O O . VAL A 1 76 ? 13.928 -11.006 -8.863 1.00 96.00 76 VAL A O 1
ATOM 565 N N . LEU A 1 77 ? 13.986 -10.806 -11.100 1.00 94.00 77 LEU A N 1
ATOM 566 C CA . LEU A 1 77 ? 13.031 -9.697 -11.161 1.00 94.00 77 LEU A CA 1
ATOM 567 C C . LEU A 1 77 ? 11.659 -10.105 -10.615 1.00 94.00 77 LEU A C 1
ATOM 569 O O . LEU A 1 77 ? 11.064 -9.343 -9.856 1.00 94.00 77 LEU A O 1
ATOM 573 N N . PHE A 1 78 ? 11.180 -11.314 -10.927 1.00 95.25 78 PHE A N 1
ATOM 574 C CA . PHE A 1 78 ? 9.944 -11.834 -10.333 1.00 95.25 78 PHE A CA 1
ATOM 575 C C . PHE A 1 78 ? 10.038 -11.968 -8.810 1.00 95.25 78 PHE A C 1
ATOM 577 O O . PHE A 1 78 ? 9.083 -11.616 -8.120 1.00 95.25 78 PHE A O 1
ATOM 584 N N . GLY A 1 79 ? 11.186 -12.402 -8.279 1.00 96.12 79 GLY A N 1
ATOM 585 C CA . GLY A 1 79 ? 11.427 -12.443 -6.834 1.00 96.12 79 GLY A CA 1
ATOM 586 C C . GLY A 1 79 ? 11.332 -11.059 -6.182 1.00 96.12 79 GLY A C 1
ATOM 587 O O . GLY A 1 79 ? 10.635 -10.891 -5.181 1.00 96.12 79 GLY A O 1
ATOM 588 N N . VAL A 1 80 ? 11.958 -10.045 -6.786 1.00 94.44 80 VAL A N 1
ATOM 589 C CA . VAL A 1 80 ? 11.891 -8.655 -6.299 1.00 94.44 80 VAL A CA 1
ATOM 590 C C . VAL A 1 80 ? 10.468 -8.093 -6.409 1.00 94.44 80 VAL A C 1
ATOM 592 O O . VAL A 1 80 ? 9.990 -7.458 -5.469 1.00 94.44 80 VAL A O 1
ATOM 595 N N . PHE A 1 81 ? 9.751 -8.358 -7.507 1.00 94.06 81 PHE A N 1
ATOM 596 C CA . PHE A 1 81 ? 8.349 -7.952 -7.655 1.00 94.06 81 PHE A CA 1
ATOM 597 C C . PHE A 1 81 ? 7.432 -8.616 -6.625 1.00 94.06 81 PHE A C 1
ATOM 599 O O . PHE A 1 81 ? 6.566 -7.939 -6.072 1.00 94.06 81 PHE A O 1
ATOM 606 N N . LEU A 1 82 ? 7.636 -9.902 -6.330 1.00 94.56 82 LEU A N 1
ATOM 607 C CA . LEU A 1 82 ? 6.883 -10.611 -5.297 1.00 94.56 82 LEU A CA 1
ATOM 608 C C . LEU A 1 82 ? 7.153 -10.016 -3.912 1.00 94.56 82 LEU A C 1
ATOM 610 O O . LEU A 1 82 ? 6.209 -9.765 -3.164 1.00 94.56 82 LEU A O 1
ATOM 614 N N . TYR A 1 83 ? 8.420 -9.739 -3.591 1.00 92.94 83 TYR A N 1
ATOM 615 C CA . TYR A 1 83 ? 8.791 -9.083 -2.338 1.00 92.94 83 TYR A CA 1
ATOM 616 C C . TYR A 1 83 ? 8.129 -7.706 -2.203 1.00 92.94 83 TYR A C 1
ATOM 618 O O . TYR A 1 83 ? 7.494 -7.433 -1.183 1.00 92.94 83 TYR 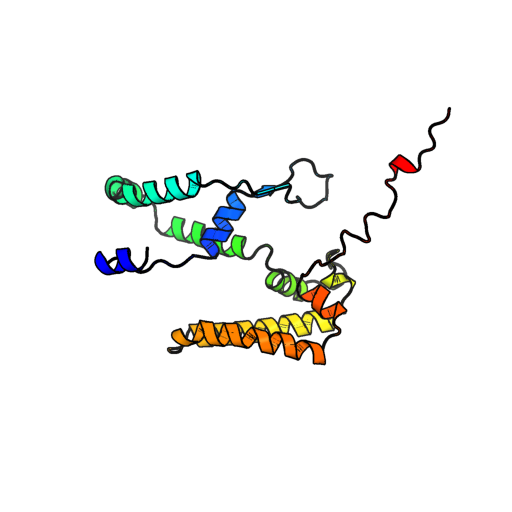A O 1
ATOM 626 N N . MET A 1 84 ? 8.201 -6.860 -3.239 1.00 91.94 84 MET A N 1
ATOM 627 C CA . MET A 1 84 ? 7.520 -5.557 -3.254 1.00 91.94 84 MET A CA 1
ATOM 628 C C . MET A 1 84 ? 5.999 -5.703 -3.111 1.00 91.94 84 MET A C 1
ATOM 630 O O . MET A 1 84 ? 5.379 -4.942 -2.375 1.00 91.94 84 MET A O 1
ATOM 634 N N . GLY A 1 85 ? 5.399 -6.709 -3.752 1.00 90.81 85 GLY A N 1
ATOM 635 C CA . GLY A 1 85 ? 3.979 -7.025 -3.603 1.00 90.81 85 GLY A CA 1
ATOM 636 C C . GLY A 1 85 ? 3.603 -7.356 -2.157 1.00 90.81 85 GLY A C 1
ATOM 637 O O . GLY A 1 85 ? 2.714 -6.716 -1.602 1.00 90.81 85 GLY A O 1
ATOM 638 N N . ILE A 1 86 ? 4.309 -8.297 -1.523 1.00 90.56 86 ILE A N 1
ATOM 639 C CA . ILE A 1 86 ? 4.044 -8.720 -0.137 1.00 90.56 86 ILE A CA 1
ATOM 640 C C . ILE A 1 86 ? 4.263 -7.564 0.841 1.00 90.56 86 ILE A C 1
ATOM 642 O O . ILE A 1 86 ? 3.388 -7.266 1.649 1.00 90.56 86 ILE A O 1
ATOM 646 N N . THR A 1 87 ? 5.403 -6.882 0.746 1.00 86.75 87 THR A N 1
ATOM 647 C CA . THR A 1 87 ? 5.724 -5.744 1.623 1.00 86.75 87 THR A CA 1
ATOM 648 C C . THR A 1 87 ? 4.758 -4.579 1.466 1.00 86.75 87 THR A C 1
ATOM 650 O O . THR A 1 87 ? 4.426 -3.951 2.464 1.00 86.75 87 THR A O 1
ATOM 653 N N . SER A 1 88 ? 4.232 -4.329 0.263 1.00 87.69 88 SER A N 1
ATOM 654 C CA . SER A 1 88 ? 3.223 -3.281 0.055 1.00 87.69 88 SER A CA 1
ATOM 655 C C . SER A 1 88 ? 1.864 -3.579 0.698 1.00 87.69 88 SER A C 1
ATOM 657 O O . SER A 1 88 ? 1.060 -2.664 0.846 1.00 87.69 88 SER A O 1
ATOM 659 N N . MET A 1 89 ? 1.597 -4.837 1.073 1.00 86.38 89 MET A N 1
ATOM 660 C CA . MET A 1 89 ? 0.373 -5.224 1.785 1.00 86.38 89 MET A CA 1
ATOM 661 C C . MET A 1 89 ? 0.497 -5.078 3.308 1.00 86.38 89 MET A C 1
ATOM 663 O O . MET A 1 89 ? -0.520 -5.059 4.001 1.00 86.38 89 MET A O 1
ATOM 667 N N . ILE A 1 90 ? 1.721 -4.973 3.836 1.00 83.12 90 ILE A N 1
ATOM 668 C CA . ILE A 1 90 ? 1.969 -4.766 5.268 1.00 83.12 90 ILE A CA 1
ATOM 669 C C . ILE A 1 90 ? 1.515 -3.348 5.644 1.00 83.12 90 ILE A C 1
ATOM 671 O O . ILE A 1 90 ? 1.846 -2.387 4.955 1.00 83.12 90 ILE A O 1
ATOM 675 N N . GLY A 1 91 ? 0.740 -3.222 6.724 1.00 77.62 91 GLY A N 1
ATOM 676 C CA . GLY A 1 91 ? 0.145 -1.954 7.163 1.00 77.62 91 GLY A CA 1
ATOM 677 C C . GLY A 1 91 ? -1.192 -1.612 6.494 1.00 77.62 91 GLY A C 1
ATOM 678 O O . GLY A 1 91 ? -1.814 -0.609 6.839 1.00 77.62 91 GLY A O 1
ATOM 679 N N . ILE A 1 92 ? -1.687 -2.442 5.565 1.00 87.06 92 ILE A N 1
ATOM 680 C CA . ILE A 1 92 ? -3.063 -2.318 5.071 1.00 87.06 92 ILE A CA 1
ATOM 681 C C . ILE A 1 92 ? -4.002 -2.989 6.077 1.00 87.06 92 ILE A C 1
ATOM 683 O O . ILE A 1 92 ? -4.070 -4.216 6.157 1.00 87.06 92 ILE A O 1
ATOM 687 N N . GLN A 1 93 ? -4.805 -2.190 6.780 1.00 86.12 93 GLN A N 1
ATOM 688 C CA . GLN A 1 93 ? -5.723 -2.682 7.815 1.00 86.12 93 GLN A CA 1
ATOM 689 C C . GLN A 1 93 ? -6.702 -3.760 7.321 1.00 86.12 93 GLN A C 1
ATOM 691 O O . GLN A 1 93 ? -7.036 -4.683 8.061 1.00 86.12 93 GLN A O 1
ATOM 696 N N . LEU A 1 94 ? -7.155 -3.685 6.061 1.00 88.56 94 LEU A N 1
ATOM 697 C CA . LEU A 1 94 ? -7.975 -4.742 5.455 1.00 88.56 94 LEU A CA 1
ATOM 698 C C . LEU A 1 94 ? -7.252 -6.096 5.501 1.00 88.56 94 LEU A C 1
ATOM 700 O O . LEU A 1 94 ? -7.853 -7.095 5.886 1.00 88.56 94 LEU A O 1
ATOM 704 N N . PHE A 1 95 ? -5.972 -6.131 5.126 1.00 88.19 95 PHE A N 1
ATOM 705 C CA . PHE A 1 95 ? -5.182 -7.359 5.093 1.00 88.19 95 PHE A CA 1
ATOM 706 C C . PHE A 1 95 ? -4.919 -7.894 6.506 1.00 88.19 95 PHE A C 1
ATOM 708 O O . PHE A 1 95 ? -5.077 -9.089 6.754 1.00 88.19 95 PHE A O 1
ATOM 715 N N . GLU A 1 96 ? -4.630 -7.010 7.462 1.00 86.69 96 GLU A N 1
ATOM 716 C CA . GLU A 1 96 ? -4.497 -7.377 8.878 1.00 86.69 96 GLU A CA 1
ATOM 717 C C . GLU A 1 96 ? -5.788 -7.987 9.438 1.00 86.69 96 GLU A C 1
ATOM 719 O O . GLU A 1 96 ? -5.753 -9.038 10.081 1.00 86.69 96 GLU A O 1
ATOM 724 N N . ARG A 1 97 ? -6.948 -7.392 9.131 1.00 88.69 97 ARG A N 1
ATOM 725 C CA . ARG A 1 97 ? -8.257 -7.928 9.536 1.00 88.69 97 ARG A CA 1
ATOM 726 C C . ARG A 1 97 ? -8.605 -9.245 8.841 1.00 88.69 97 ARG A C 1
ATOM 728 O O . ARG A 1 97 ? -9.276 -10.079 9.450 1.00 88.69 97 ARG A O 1
ATOM 735 N N . ILE A 1 98 ? -8.157 -9.456 7.602 1.00 89.25 98 ILE A N 1
ATOM 736 C CA . ILE A 1 98 ? -8.279 -10.753 6.916 1.00 89.25 98 ILE A CA 1
ATOM 737 C C . ILE A 1 98 ? -7.460 -11.814 7.654 1.00 89.25 98 ILE A C 1
ATOM 739 O O . ILE A 1 98 ? -7.973 -12.898 7.912 1.00 89.25 98 ILE A O 1
ATOM 743 N N . ILE A 1 99 ? -6.224 -11.513 8.061 1.00 85.75 99 ILE A N 1
ATOM 744 C CA . ILE A 1 99 ? -5.419 -12.439 8.876 1.00 85.75 99 ILE A CA 1
ATOM 745 C C . ILE A 1 99 ? -6.106 -12.706 10.222 1.00 85.75 99 ILE A C 1
ATOM 747 O O . ILE A 1 99 ? -6.157 -13.848 10.681 1.00 85.75 99 ILE A O 1
ATOM 751 N N . LEU A 1 100 ? -6.687 -11.671 10.835 1.00 84.12 100 LEU A N 1
ATOM 752 C CA . LEU A 1 100 ? -7.400 -11.775 12.107 1.00 84.12 100 LEU A CA 1
ATOM 753 C C . LEU A 1 100 ? -8.642 -12.679 12.024 1.00 84.12 100 LEU A C 1
ATOM 755 O O . LEU A 1 100 ? -9.031 -13.261 13.031 1.00 84.12 100 LEU A O 1
ATOM 759 N N . PHE A 1 101 ? -9.219 -12.864 10.832 1.00 83.31 101 PHE A N 1
ATOM 760 C CA . PHE A 1 101 ? -10.285 -13.841 10.583 1.00 83.31 101 PHE A CA 1
ATOM 761 C C . PHE A 1 101 ? -9.839 -15.287 10.858 1.00 83.31 101 PHE A C 1
ATOM 763 O O . PHE A 1 101 ? -10.630 -16.097 11.333 1.00 83.31 101 PHE A O 1
ATOM 770 N N . PHE A 1 102 ? -8.568 -15.609 10.605 1.00 83.88 102 PHE A N 1
ATOM 771 C CA . PHE A 1 102 ? -8.001 -16.943 10.836 1.00 83.88 102 PHE A CA 1
ATOM 772 C C . PHE A 1 102 ? -7.420 -17.122 12.245 1.00 83.88 102 PHE A C 1
ATOM 774 O O . PHE A 1 102 ? -6.980 -18.216 12.602 1.00 83.88 102 PHE A O 1
ATOM 781 N N . LYS A 1 103 ? -7.403 -16.062 13.060 1.00 81.25 103 LYS A N 1
ATOM 782 C CA . LYS A 1 103 ? -6.813 -16.062 14.399 1.00 81.25 103 LYS A CA 1
ATOM 783 C C . LYS A 1 103 ? -7.910 -16.188 15.462 1.00 81.25 103 LYS A C 1
ATOM 785 O O . LYS A 1 103 ? -8.890 -15.449 15.409 1.00 81.25 103 LYS A O 1
ATOM 790 N N . PRO A 1 104 ? -7.766 -17.063 16.475 1.00 77.62 104 PRO A N 1
ATOM 791 C CA . PRO A 1 104 ? -8.735 -17.119 17.562 1.00 77.62 104 PRO A CA 1
ATOM 792 C C . PRO A 1 104 ? -8.731 -15.811 18.365 1.00 77.62 104 PRO A C 1
ATOM 794 O O . PRO A 1 104 ? -7.674 -15.229 18.621 1.00 77.62 104 PRO A O 1
ATOM 797 N N . THR A 1 105 ? -9.914 -15.404 18.831 1.00 70.06 105 THR A N 1
ATOM 798 C CA . THR A 1 105 ? -10.185 -14.132 19.537 1.00 70.06 105 THR A CA 1
ATOM 799 C C . THR A 1 105 ? -9.297 -13.868 20.753 1.00 70.06 105 THR A C 1
ATOM 801 O O . THR A 1 105 ? -9.081 -12.721 21.121 1.00 70.06 105 THR A O 1
ATOM 804 N N . LYS A 1 106 ? -8.722 -14.917 21.351 1.00 68.69 106 LYS A N 1
ATOM 805 C CA . LYS A 1 106 ? -7.783 -14.819 22.481 1.00 68.69 106 LYS A CA 1
ATOM 806 C C . LYS A 1 106 ? -6.435 -14.173 22.133 1.00 68.69 106 LYS A C 1
ATOM 808 O O . LYS A 1 106 ? -5.746 -13.736 23.041 1.00 68.69 106 LYS A O 1
ATOM 813 N N . HIS A 1 107 ? -6.047 -14.130 20.856 1.00 75.06 107 HIS A N 1
ATOM 814 C CA . HIS A 1 107 ? -4.749 -13.595 20.410 1.00 75.06 107 HIS A CA 1
ATOM 815 C C . HIS A 1 107 ? -4.891 -12.283 19.630 1.00 75.06 107 HIS A C 1
ATOM 817 O O . HIS A 1 107 ? -4.049 -11.966 18.777 1.00 75.06 107 HIS A O 1
ATOM 823 N N . PHE A 1 108 ? -5.993 -11.565 19.845 1.00 76.88 108 PHE A N 1
ATOM 824 C CA . PHE A 1 108 ? -6.219 -10.283 19.198 1.00 76.88 108 PHE A CA 1
ATOM 825 C C . PHE A 1 108 ? -5.180 -9.266 19.687 1.00 76.88 108 PHE A C 1
ATOM 827 O O . PHE A 1 108 ? -4.921 -9.199 20.889 1.00 76.88 108 PHE A O 1
ATOM 834 N N . PRO A 1 109 ? -4.539 -8.525 18.767 1.00 72.75 109 PRO A N 1
ATOM 835 C CA . PRO A 1 109 ? -3.586 -7.495 19.150 1.00 72.75 109 PRO A CA 1
ATOM 836 C C . PRO A 1 109 ? -4.299 -6.353 19.885 1.00 72.75 109 PRO A C 1
ATOM 838 O O . PRO A 1 109 ? -5.512 -6.172 19.749 1.00 72.75 109 PRO A O 1
ATOM 841 N N . SER A 1 110 ? -3.542 -5.571 20.651 1.00 67.81 110 SER A N 1
ATOM 842 C CA . SER A 1 110 ? -4.006 -4.376 21.364 1.00 67.81 110 SER A CA 1
ATOM 843 C C . SER A 1 110 ? -4.224 -3.199 20.407 1.00 67.81 110 SER A C 1
ATOM 845 O O . SER A 1 110 ? -3.573 -2.168 20.506 1.00 67.81 110 SER A O 1
ATOM 847 N N . VAL A 1 111 ? -5.115 -3.384 19.434 1.00 72.75 111 VAL A N 1
ATOM 848 C CA . VAL A 1 111 ? -5.507 -2.370 18.446 1.00 72.75 111 VAL A CA 1
ATOM 849 C C . VAL A 1 111 ? -6.961 -1.951 18.680 1.00 72.75 111 VAL A C 1
ATOM 851 O O . VAL A 1 111 ? -7.793 -2.798 19.038 1.00 72.75 111 VAL A O 1
ATOM 854 N N . PRO A 1 112 ? -7.313 -0.671 18.455 1.00 68.44 112 PRO A N 1
ATOM 855 C CA . PRO A 1 112 ? -8.620 -0.123 18.821 1.00 68.44 112 PRO A CA 1
ATOM 856 C C . PRO A 1 112 ? -9.785 -0.876 18.165 1.00 68.44 112 PRO A C 1
ATOM 858 O O . PRO A 1 112 ? -10.783 -1.163 18.828 1.00 68.44 112 PRO A O 1
ATOM 861 N N . TYR A 1 113 ? -9.643 -1.301 16.904 1.00 71.69 113 TYR A N 1
ATOM 862 C CA . TYR A 1 113 ? -10.669 -2.085 16.207 1.00 71.69 113 TYR A CA 1
ATOM 863 C C . TYR A 1 113 ? -10.868 -3.504 16.758 1.00 71.69 113 TYR A C 1
ATOM 865 O O . TYR A 1 113 ? -11.951 -4.061 16.599 1.00 71.69 113 TYR A O 1
ATOM 873 N N . ALA A 1 114 ? -9.860 -4.101 17.398 1.00 69.19 114 ALA A N 1
ATOM 874 C CA . ALA A 1 114 ? -9.950 -5.457 17.942 1.00 69.19 114 ALA A CA 1
ATOM 875 C C . ALA A 1 114 ? -10.456 -5.480 19.394 1.00 69.19 114 ALA A C 1
ATOM 877 O O . ALA A 1 114 ? -11.023 -6.485 19.823 1.00 69.19 114 ALA A O 1
ATOM 878 N N . GLN A 1 115 ? -10.275 -4.383 20.137 1.00 72.94 115 GLN A N 1
ATOM 879 C CA . GLN A 1 115 ? -10.718 -4.258 21.530 1.00 72.94 115 GLN A CA 1
ATOM 880 C C . GLN A 1 115 ? -12.100 -3.606 21.668 1.00 72.94 115 GLN A C 1
ATOM 882 O O . GLN A 1 115 ? -12.906 -4.043 22.490 1.00 72.94 115 GLN A O 1
ATOM 887 N N . LYS A 1 116 ? -12.391 -2.565 20.875 1.00 73.38 116 LYS A N 1
ATOM 888 C CA . LYS A 1 116 ? -13.604 -1.739 21.035 1.00 73.38 116 LYS A CA 1
ATOM 889 C C . LYS A 1 116 ? -14.796 -2.235 20.211 1.00 73.38 116 LYS A C 1
ATOM 891 O O . LYS A 1 116 ? -15.929 -1.848 20.489 1.00 73.38 116 LYS A O 1
ATOM 896 N N . VAL A 1 117 ? -14.572 -3.101 19.218 1.00 79.75 117 VAL A N 1
ATOM 897 C CA . VAL A 1 117 ? -15.620 -3.619 18.321 1.00 79.75 117 VAL A CA 1
ATOM 898 C C . VAL A 1 117 ? -15.800 -5.123 18.521 1.00 79.75 117 VAL A C 1
ATOM 900 O O . VAL A 1 117 ? -14.839 -5.882 18.619 1.00 79.75 117 VAL A O 1
ATOM 903 N N . LYS A 1 118 ? -17.056 -5.589 18.551 1.00 80.25 118 LYS A N 1
ATOM 904 C CA . LYS A 1 118 ? -17.358 -7.027 18.634 1.00 80.25 118 LYS A CA 1
ATOM 905 C C . LYS A 1 118 ? -16.776 -7.757 17.419 1.00 80.25 118 LYS A C 1
ATOM 907 O O . LYS A 1 118 ? -17.005 -7.340 16.283 1.00 80.25 118 LYS A O 1
ATOM 912 N N . ALA A 1 119 ? -16.126 -8.903 17.640 1.00 82.44 119 ALA A N 1
ATOM 913 C CA . ALA A 1 119 ? -15.491 -9.687 16.574 1.00 82.44 119 ALA A CA 1
ATOM 914 C C . ALA A 1 119 ? -16.444 -10.005 15.403 1.00 82.44 119 ALA A C 1
ATOM 916 O O . ALA A 1 119 ? -16.067 -9.887 14.243 1.00 82.44 119 ALA A O 1
ATOM 917 N N . THR A 1 120 ? -17.717 -10.309 15.678 1.00 83.75 120 THR A N 1
ATOM 918 C CA . THR A 1 120 ? -18.742 -10.543 14.644 1.00 83.75 120 THR A CA 1
ATOM 919 C C . THR A 1 120 ? -19.000 -9.328 13.753 1.00 83.75 120 THR A C 1
ATOM 921 O O . THR A 1 120 ? -19.127 -9.480 12.540 1.00 83.75 120 THR A O 1
ATOM 924 N N . LYS A 1 121 ? -19.051 -8.121 14.327 1.00 86.44 121 LYS A N 1
ATOM 925 C CA . LYS A 1 121 ? -19.229 -6.864 13.582 1.00 86.44 121 LYS A CA 1
ATOM 926 C C . LYS A 1 121 ? -17.993 -6.554 12.735 1.00 86.44 121 LYS A C 1
ATOM 928 O O . LYS A 1 121 ? -18.132 -6.223 11.561 1.00 86.44 121 LYS A O 1
ATOM 933 N N . MET A 1 122 ? -16.802 -6.753 13.296 1.00 87.44 122 MET A N 1
ATOM 934 C CA . MET A 1 122 ? -15.540 -6.621 12.564 1.00 87.44 122 MET A CA 1
ATOM 935 C C . MET A 1 122 ? -15.469 -7.591 11.374 1.00 87.44 122 MET A C 1
ATOM 937 O O . MET A 1 122 ? -15.148 -7.174 10.265 1.00 87.44 122 MET A O 1
ATOM 941 N N . HIS A 1 123 ? -15.818 -8.868 11.561 1.00 89.00 123 HIS A N 1
ATOM 942 C CA . HIS A 1 123 ? -15.824 -9.844 10.467 1.00 89.00 123 HIS A CA 1
ATOM 943 C C . HIS A 1 123 ? -16.868 -9.521 9.392 1.00 89.00 123 HIS A C 1
ATOM 945 O O . HIS A 1 123 ? -16.571 -9.674 8.210 1.00 89.00 123 HIS A O 1
ATOM 951 N N . LEU A 1 124 ? -18.054 -9.031 9.774 1.00 90.75 124 LEU A N 1
ATOM 952 C CA . LEU A 1 124 ? -19.068 -8.571 8.819 1.00 90.75 124 LEU A CA 1
ATOM 953 C C . LEU A 1 124 ? -18.542 -7.414 7.957 1.00 90.75 124 LEU A C 1
ATOM 955 O O . LEU A 1 124 ? -18.717 -7.425 6.740 1.00 90.75 124 LEU A O 1
ATOM 959 N N . TYR A 1 125 ? -17.870 -6.443 8.580 1.00 90.69 125 TYR A N 1
ATOM 960 C CA . TYR A 1 125 ? -17.262 -5.312 7.882 1.00 90.69 125 TYR A CA 1
ATOM 961 C C . TYR A 1 125 ? -16.165 -5.770 6.909 1.00 90.69 125 TYR A C 1
ATOM 963 O O . TYR A 1 125 ? -16.192 -5.418 5.731 1.00 90.69 125 TYR A O 1
ATOM 971 N N . THR A 1 126 ? -15.250 -6.630 7.361 1.00 91.69 126 THR A N 1
ATOM 972 C CA . THR A 1 126 ? -14.192 -7.190 6.507 1.00 91.69 126 THR A CA 1
ATOM 973 C C . THR A 1 126 ? -14.770 -8.012 5.352 1.00 91.69 126 THR A C 1
ATOM 975 O O . THR A 1 126 ? -14.296 -7.889 4.226 1.00 91.69 126 THR A O 1
ATOM 978 N N . LEU A 1 127 ? -15.823 -8.804 5.583 1.00 92.50 127 LEU A N 1
ATOM 979 C CA . LEU A 1 127 ? -16.495 -9.562 4.524 1.00 92.50 127 LEU A CA 1
ATOM 980 C C . LEU A 1 127 ? -17.098 -8.627 3.473 1.00 92.50 127 LEU A C 1
ATOM 982 O O . LEU A 1 127 ? -16.914 -8.857 2.279 1.00 92.50 127 LEU A O 1
ATOM 986 N N . LEU A 1 128 ? -17.749 -7.542 3.898 1.00 92.44 128 LEU A N 1
ATOM 987 C CA . LEU A 1 128 ? -18.269 -6.534 2.977 1.00 92.44 128 LEU A CA 1
ATOM 988 C C . LEU A 1 128 ? -17.147 -5.902 2.137 1.00 92.44 128 LEU A C 1
ATOM 990 O O . LEU A 1 128 ? -17.296 -5.781 0.921 1.00 92.44 128 LEU A O 1
ATOM 994 N N . GLN A 1 129 ? -16.008 -5.562 2.750 1.00 93.06 129 GLN A N 1
ATOM 995 C CA . GLN A 1 129 ? -14.837 -5.042 2.033 1.00 93.06 129 GLN A CA 1
ATOM 996 C C . GLN A 1 129 ? -14.266 -6.057 1.031 1.00 93.06 129 GLN A C 1
ATOM 998 O O . GLN A 1 129 ? -13.894 -5.675 -0.079 1.00 93.06 129 GLN A O 1
ATOM 1003 N N . ILE A 1 130 ? -14.240 -7.350 1.371 1.00 94.44 130 ILE A N 1
ATOM 1004 C CA . ILE A 1 130 ? -13.824 -8.416 0.447 1.00 94.44 130 ILE A CA 1
ATOM 1005 C C . ILE A 1 130 ? -14.787 -8.506 -0.742 1.00 94.44 130 ILE A C 1
ATOM 1007 O O . ILE A 1 130 ? -14.327 -8.577 -1.880 1.00 94.44 130 ILE A O 1
ATOM 1011 N N . VAL A 1 131 ? -16.106 -8.451 -0.519 1.00 94.62 131 VAL A N 1
ATOM 1012 C CA . VAL A 1 131 ? -17.088 -8.435 -1.621 1.00 94.62 131 VAL A CA 1
ATOM 1013 C C . VAL A 1 131 ? -16.853 -7.230 -2.533 1.00 94.62 131 VAL A C 1
ATOM 1015 O O . VAL A 1 131 ? -16.806 -7.379 -3.753 1.00 94.62 131 VAL A O 1
ATOM 1018 N N . CYS A 1 132 ? -16.627 -6.052 -1.954 1.00 93.31 132 CYS A N 1
ATOM 1019 C CA . CYS A 1 132 ? -16.297 -4.838 -2.697 1.00 93.31 132 CYS A CA 1
ATOM 1020 C C . CYS A 1 132 ? -15.023 -5.001 -3.545 1.00 93.31 132 CYS A C 1
ATOM 1022 O O . CYS A 1 132 ? -15.001 -4.634 -4.722 1.00 93.31 132 CYS A O 1
ATOM 1024 N N . LEU A 1 133 ? -13.979 -5.609 -2.976 1.00 94.12 133 LEU A N 1
ATOM 1025 C CA . LEU A 1 133 ? -12.731 -5.903 -3.677 1.00 94.12 133 LEU A CA 1
ATOM 1026 C C . LEU A 1 133 ? -12.938 -6.894 -4.832 1.00 94.12 133 LEU A C 1
ATOM 1028 O O . LEU A 1 133 ? -12.377 -6.694 -5.908 1.00 94.12 133 LEU A O 1
ATOM 1032 N N . ILE A 1 134 ? -13.765 -7.927 -4.642 1.00 95.06 134 ILE A N 1
ATOM 1033 C CA . ILE A 1 134 ? -14.113 -8.896 -5.693 1.00 95.06 134 ILE A CA 1
ATOM 1034 C C . ILE A 1 134 ? -14.851 -8.202 -6.842 1.00 95.06 134 ILE A C 1
ATOM 1036 O O . ILE A 1 134 ? -14.521 -8.440 -8.004 1.00 95.06 134 ILE A O 1
ATOM 1040 N N . VAL A 1 135 ? -15.801 -7.311 -6.541 1.00 93.50 135 VAL A N 1
ATOM 1041 C CA . VAL A 1 135 ? -16.512 -6.521 -7.562 1.00 93.50 135 VAL A CA 1
ATOM 1042 C C . VAL A 1 135 ? -15.532 -5.650 -8.351 1.00 93.50 135 VAL A C 1
ATOM 1044 O O . VAL A 1 135 ? -15.545 -5.671 -9.583 1.00 93.50 135 VAL A O 1
ATOM 1047 N N . LEU A 1 136 ? -14.634 -4.935 -7.668 1.00 93.44 136 LEU A N 1
ATOM 1048 C CA . LEU A 1 136 ? -13.596 -4.128 -8.318 1.00 93.44 136 LEU A CA 1
ATOM 1049 C C . LEU A 1 136 ? -12.661 -4.976 -9.187 1.00 93.44 136 LEU A C 1
ATOM 1051 O O . LEU A 1 136 ? -12.305 -4.569 -10.295 1.00 93.44 136 LEU A O 1
ATOM 1055 N N . TRP A 1 137 ? -12.281 -6.162 -8.711 1.00 94.44 137 TRP A N 1
ATOM 1056 C CA . TRP A 1 137 ? -11.448 -7.097 -9.461 1.00 94.44 137 TRP A CA 1
ATOM 1057 C C . TRP A 1 137 ? -12.159 -7.620 -10.716 1.00 94.44 137 TRP A C 1
ATOM 1059 O O . TRP A 1 137 ? -11.560 -7.638 -11.792 1.00 94.44 137 TRP A O 1
ATOM 1069 N N . ALA A 1 138 ? -13.447 -7.960 -10.616 1.00 94.56 138 ALA A N 1
ATOM 1070 C CA . ALA A 1 138 ? -14.257 -8.398 -11.750 1.00 94.56 138 ALA A CA 1
ATOM 1071 C C . ALA A 1 138 ? -14.395 -7.301 -12.819 1.00 94.56 138 ALA A C 1
ATOM 1073 O O . ALA A 1 138 ? -14.209 -7.571 -14.006 1.00 94.56 138 ALA A O 1
ATOM 1074 N N . VAL A 1 139 ? -14.645 -6.050 -12.410 1.00 93.75 139 VAL A N 1
ATOM 1075 C CA . VAL A 1 139 ? -14.707 -4.901 -13.334 1.00 93.75 139 VAL A CA 1
ATOM 1076 C C . VAL A 1 139 ? -13.359 -4.672 -14.013 1.00 93.75 139 VAL A C 1
ATOM 1078 O O . VAL A 1 139 ? -13.314 -4.485 -15.226 1.00 93.75 139 VAL A O 1
ATOM 1081 N N . LYS A 1 140 ? -12.259 -4.736 -13.252 1.00 92.12 140 LYS A N 1
ATOM 1082 C CA . LYS A 1 140 ? -10.897 -4.585 -13.781 1.00 92.12 140 LYS A CA 1
ATOM 1083 C C . LYS A 1 140 ? -10.524 -5.679 -14.789 1.00 92.12 140 LYS A C 1
ATOM 1085 O O . LYS A 1 140 ? -9.803 -5.390 -15.737 1.00 92.12 140 LYS A O 1
ATOM 1090 N N . SER A 1 141 ? -10.960 -6.918 -14.561 1.00 93.00 141 SER A N 1
ATOM 1091 C CA . SER A 1 141 ? -10.686 -8.060 -15.448 1.00 93.00 141 SER A CA 1
ATOM 1092 C C . SER A 1 141 ? -11.554 -8.047 -16.716 1.00 93.00 141 SER A C 1
ATOM 1094 O O . SER A 1 141 ? -11.190 -8.612 -17.743 1.00 93.00 141 SER A O 1
ATOM 1096 N N . SER A 1 142 ? -12.709 -7.385 -16.653 1.00 93.94 142 SER A N 1
ATOM 1097 C CA . SER A 1 142 ? -13.639 -7.254 -17.771 1.00 93.94 142 SER A CA 1
ATOM 1098 C C . SER A 1 142 ? -13.197 -6.182 -18.778 1.00 93.94 142 SER A C 1
ATOM 1100 O O . SER A 1 142 ? -12.379 -5.309 -18.491 1.00 93.94 142 SER A O 1
ATOM 1102 N N . SER A 1 143 ? -13.819 -6.173 -19.960 1.00 93.31 143 SER A N 1
ATOM 1103 C CA . SER A 1 143 ? -13.676 -5.101 -20.959 1.00 93.31 143 SER A CA 1
ATOM 1104 C C . SER A 1 143 ? -14.125 -3.724 -20.441 1.00 93.31 143 SER A C 1
ATOM 1106 O O . SER A 1 143 ? -13.815 -2.702 -21.048 1.00 93.31 143 SER A O 1
ATOM 1108 N N . LEU A 1 144 ? -14.822 -3.685 -19.300 1.00 89.50 144 LEU A N 1
ATOM 1109 C CA . LEU A 1 144 ? -15.230 -2.474 -18.582 1.00 89.50 144 LEU A CA 1
ATOM 1110 C C . LEU A 1 144 ? -14.130 -1.886 -17.678 1.00 89.50 144 LEU A C 1
ATOM 1112 O O . LEU A 1 144 ? -14.429 -1.035 -16.843 1.00 89.50 144 LEU A O 1
ATOM 1116 N N . ALA A 1 145 ? -12.862 -2.273 -17.840 1.00 90.56 145 ALA A N 1
ATOM 1117 C CA . ALA A 1 145 ? -11.754 -1.751 -17.035 1.00 90.56 145 ALA A CA 1
ATOM 1118 C C . ALA A 1 145 ? -11.646 -0.210 -17.043 1.00 90.56 145 ALA A C 1
ATOM 1120 O O . ALA A 1 145 ? -11.236 0.382 -16.047 1.00 90.56 145 ALA A O 1
ATOM 1121 N N . LEU A 1 146 ? -12.078 0.458 -18.121 1.00 91.75 146 LEU A N 1
ATOM 1122 C CA . LEU A 1 146 ? -12.144 1.926 -18.196 1.00 91.75 146 LEU A CA 1
ATOM 1123 C C . LEU A 1 146 ? -13.121 2.539 -17.177 1.00 91.75 146 LEU A C 1
ATOM 1125 O O . LEU A 1 146 ? -12.947 3.687 -16.777 1.00 91.75 146 LEU A O 1
ATOM 1129 N N . ALA A 1 147 ? -14.124 1.779 -16.724 1.00 90.62 147 ALA A N 1
ATOM 1130 C CA . ALA A 1 147 ? -15.088 2.217 -15.719 1.00 90.62 147 ALA A CA 1
ATOM 1131 C C . ALA A 1 147 ? -14.566 2.092 -14.274 1.00 90.62 147 ALA A C 1
ATOM 1133 O O . ALA A 1 147 ? -15.222 2.553 -13.338 1.00 90.62 147 ALA A O 1
ATOM 1134 N N . PHE A 1 148 ? -13.389 1.491 -14.074 1.00 91.19 148 PHE A N 1
ATOM 1135 C CA . PHE A 1 148 ? -12.806 1.229 -12.757 1.00 91.19 148 PHE A CA 1
ATOM 1136 C C . PHE A 1 148 ? -12.771 2.458 -11.821 1.00 91.19 148 PHE A C 1
ATOM 1138 O O . PHE A 1 148 ? -13.193 2.315 -10.671 1.00 91.19 148 PHE A O 1
ATOM 1145 N N . PRO A 1 149 ? -12.374 3.671 -12.267 1.00 91.38 149 PRO A N 1
ATOM 1146 C CA . PRO A 1 149 ? -12.388 4.857 -11.407 1.00 91.38 149 PRO A CA 1
ATOM 1147 C C . PRO A 1 149 ? -13.789 5.229 -10.904 1.00 91.38 149 PRO A C 1
ATOM 1149 O O . PRO A 1 149 ? -13.935 5.665 -9.767 1.00 91.38 149 PRO A O 1
ATOM 1152 N N . PHE A 1 150 ? -14.835 5.018 -11.709 1.00 92.62 150 PHE A N 1
ATOM 1153 C CA . PHE A 1 150 ? -16.215 5.308 -11.305 1.00 92.62 150 PHE A CA 1
ATOM 1154 C C . PHE A 1 150 ? -16.729 4.299 -10.279 1.00 92.62 150 PHE A C 1
ATOM 1156 O O . PHE A 1 150 ? -17.404 4.679 -9.325 1.00 92.62 150 PHE A O 1
ATOM 1163 N N . VAL A 1 151 ? -16.372 3.021 -10.431 1.00 91.88 151 VAL A N 1
ATOM 1164 C CA . VAL A 1 151 ? -16.714 1.986 -9.443 1.00 91.88 151 VAL A CA 1
ATOM 1165 C C . VAL A 1 151 ? -15.972 2.227 -8.127 1.00 91.88 151 VAL A C 1
ATOM 1167 O O . VAL A 1 151 ? -16.562 2.069 -7.061 1.00 91.88 151 VAL A O 1
ATOM 1170 N N . LEU A 1 152 ? -14.718 2.690 -8.180 1.00 91.88 152 LEU A N 1
ATOM 1171 C CA . LEU A 1 152 ? -14.007 3.156 -6.988 1.00 91.88 152 LEU A CA 1
ATOM 1172 C C . LEU A 1 152 ? -14.713 4.341 -6.323 1.00 91.88 152 LEU A C 1
ATOM 1174 O O . LEU A 1 152 ? -14.892 4.330 -5.109 1.00 91.88 152 LEU A O 1
ATOM 1178 N N . LEU A 1 153 ? -15.160 5.337 -7.091 1.00 93.31 153 LEU A N 1
ATOM 1179 C CA . LEU A 1 153 ? -15.917 6.467 -6.541 1.00 93.31 153 LEU A CA 1
ATOM 1180 C C . LEU A 1 153 ? -17.242 6.023 -5.905 1.00 93.31 153 LEU A C 1
ATOM 1182 O O . LEU A 1 153 ? -17.625 6.560 -4.869 1.00 93.31 153 LEU A O 1
ATOM 1186 N N . LEU A 1 154 ? -17.906 5.004 -6.460 1.00 92.56 154 LEU A N 1
ATOM 1187 C CA . LEU A 1 154 ? -19.124 4.417 -5.892 1.00 92.56 154 LEU A CA 1
ATOM 1188 C C . LEU A 1 154 ? -18.886 3.732 -4.529 1.00 92.56 154 LEU A C 1
ATOM 1190 O O . LEU A 1 154 ? -19.827 3.567 -3.752 1.00 92.56 154 LEU A O 1
ATOM 1194 N N . MET A 1 155 ? -17.642 3.396 -4.176 1.00 89.00 155 MET A N 1
ATOM 1195 C CA . MET A 1 155 ? -17.315 2.900 -2.832 1.00 89.00 155 MET A CA 1
ATOM 1196 C C . MET A 1 155 ? -17.558 3.963 -1.747 1.00 89.00 155 MET A C 1
ATOM 1198 O O . MET A 1 155 ? -17.845 3.609 -0.605 1.00 89.00 155 MET A O 1
ATOM 1202 N N . ILE A 1 156 ? -17.483 5.257 -2.085 1.00 91.38 156 ILE A N 1
ATOM 1203 C CA . ILE A 1 156 ? -17.693 6.363 -1.138 1.00 91.38 156 ILE A CA 1
ATOM 1204 C C . ILE A 1 156 ? -19.137 6.377 -0.601 1.00 91.38 156 ILE A C 1
ATOM 1206 O O . ILE A 1 156 ? -19.310 6.304 0.619 1.00 91.38 156 ILE A O 1
ATOM 1210 N N . PRO A 1 157 ? -20.195 6.426 -1.440 1.00 91.44 157 PRO A N 1
ATOM 1211 C CA . PRO A 1 157 ? -21.564 6.336 -0.942 1.00 91.44 157 PRO A CA 1
ATOM 1212 C C . PRO A 1 157 ? -21.860 4.979 -0.297 1.00 91.44 157 PRO A C 1
ATOM 1214 O O . PRO A 1 157 ? -22.623 4.940 0.667 1.00 91.44 157 PRO A O 1
ATOM 1217 N N . LEU A 1 158 ? -21.221 3.891 -0.747 1.00 89.94 158 LEU A N 1
ATOM 1218 C CA . LEU A 1 158 ? -21.323 2.597 -0.071 1.00 89.94 158 LEU A CA 1
ATOM 1219 C C . LEU A 1 158 ? -20.833 2.711 1.381 1.00 89.94 158 LEU A C 1
ATOM 1221 O O . LEU A 1 158 ? -21.569 2.324 2.285 1.00 89.94 158 LEU A O 1
ATOM 1225 N N . ARG A 1 159 ? -19.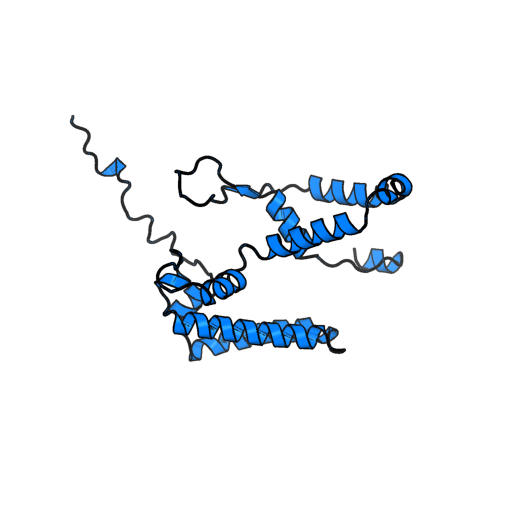672 3.342 1.637 1.00 90.38 159 ARG A N 1
ATOM 1226 C CA . ARG A 1 159 ? -19.179 3.627 3.002 1.00 90.38 159 ARG A CA 1
ATOM 1227 C C . ARG A 1 159 ? -20.178 4.446 3.816 1.00 90.38 159 ARG A C 1
ATOM 1229 O O . ARG A 1 159 ? -20.374 4.162 4.994 1.00 90.38 159 ARG A O 1
ATOM 1236 N N . LEU A 1 160 ? -20.839 5.436 3.217 1.00 87.31 160 LEU A N 1
ATOM 1237 C CA . LEU A 1 160 ? -21.848 6.243 3.920 1.00 87.31 160 LEU A CA 1
ATOM 1238 C C . LEU A 1 160 ? -23.064 5.412 4.358 1.00 87.31 160 LEU A C 1
ATOM 1240 O O . LEU A 1 160 ? -23.593 5.641 5.444 1.00 87.31 160 LEU A O 1
ATOM 1244 N N . GLN A 1 161 ? -23.477 4.421 3.565 1.00 90.00 161 GLN A N 1
ATOM 1245 C CA . GLN A 1 161 ? -24.586 3.524 3.908 1.00 90.00 161 GLN A CA 1
ATOM 1246 C C . GLN A 1 161 ? -24.264 2.586 5.082 1.00 90.00 161 GLN A C 1
ATOM 1248 O O . GLN A 1 161 ? -25.179 2.150 5.780 1.00 90.00 161 GLN A O 1
ATOM 1253 N N . LEU A 1 162 ? -22.986 2.309 5.372 1.00 88.56 162 LEU A N 1
ATOM 1254 C CA . LEU A 1 162 ? -22.615 1.493 6.536 1.00 88.56 162 LEU A CA 1
ATOM 1255 C C . LEU A 1 162 ? -23.006 2.144 7.869 1.00 88.56 162 LEU A C 1
ATOM 1257 O O . LEU A 1 162 ? -23.182 1.418 8.850 1.00 88.56 162 LEU A O 1
ATOM 1261 N N . LYS A 1 163 ? -23.223 3.468 7.908 1.00 86.75 163 LYS A N 1
ATOM 1262 C CA . LYS A 1 163 ? -23.731 4.174 9.098 1.00 86.75 163 LYS A CA 1
ATOM 1263 C C . LYS A 1 163 ? -25.097 3.662 9.577 1.00 86.75 163 LYS A C 1
ATOM 1265 O O . LYS A 1 163 ? -25.441 3.855 10.735 1.00 86.75 163 LYS A O 1
ATOM 1270 N N . TYR A 1 164 ? -25.872 2.995 8.716 1.00 86.00 164 TYR A N 1
ATOM 1271 C CA . TYR A 1 164 ? -27.147 2.386 9.110 1.00 86.00 164 TYR A CA 1
ATOM 1272 C C . TYR A 1 164 ? -26.982 1.049 9.854 1.00 86.00 164 TYR A C 1
ATOM 1274 O O . TYR A 1 164 ? -27.901 0.617 10.544 1.00 86.00 164 TYR A O 1
ATOM 1282 N N . ILE A 1 165 ? -25.833 0.376 9.712 1.00 85.69 165 ILE A N 1
ATOM 1283 C CA . ILE A 1 165 ? -25.576 -0.971 10.264 1.00 85.69 165 ILE A CA 1
ATOM 1284 C C . ILE A 1 165 ? -24.592 -0.921 11.446 1.00 85.69 165 ILE A C 1
ATOM 1286 O O . ILE A 1 165 ? -24.645 -1.775 12.343 1.00 85.69 165 ILE A O 1
ATOM 1290 N N . PHE A 1 166 ? -23.692 0.062 11.446 1.00 87.88 166 PHE A N 1
ATOM 1291 C CA . PHE A 1 166 ? -22.632 0.249 12.433 1.00 87.88 166 PHE A CA 1
ATOM 1292 C C . PHE A 1 166 ? -22.785 1.587 13.150 1.00 87.88 166 PHE A C 1
ATOM 1294 O O . PHE A 1 166 ? -23.180 2.585 12.551 1.00 87.88 166 PHE A O 1
ATOM 1301 N N . THR A 1 167 ? -22.427 1.608 14.430 1.00 86.75 167 THR A N 1
ATOM 1302 C CA . THR A 1 167 ? -22.375 2.852 15.209 1.00 86.75 167 THR A CA 1
ATOM 1303 C C . THR A 1 167 ? -21.204 3.710 14.728 1.00 86.75 167 THR A C 1
ATOM 1305 O O . THR A 1 167 ? -20.173 3.167 14.334 1.00 86.75 167 THR A O 1
ATOM 1308 N N . GLU A 1 168 ? -21.298 5.040 14.820 1.00 84.12 168 GLU A N 1
ATOM 1309 C CA . GLU A 1 168 ? -20.205 5.931 14.388 1.00 84.12 168 GLU A CA 1
ATOM 1310 C C . GLU A 1 168 ? -18.870 5.614 15.077 1.00 84.12 168 GLU A C 1
ATOM 1312 O O . GLU A 1 168 ? -17.842 5.578 14.411 1.00 84.12 168 GLU A O 1
ATOM 1317 N N . LYS A 1 169 ? -18.892 5.267 16.373 1.00 80.19 169 LYS A N 1
ATOM 1318 C CA . LYS A 1 169 ? -17.695 4.840 17.120 1.00 80.19 169 LYS A CA 1
ATOM 1319 C C . LYS A 1 169 ? -17.084 3.541 16.583 1.00 80.19 169 LYS A C 1
ATOM 1321 O O . LYS A 1 169 ? -15.867 3.411 16.530 1.00 80.19 169 LYS A O 1
ATOM 1326 N N . GLU A 1 170 ? -17.918 2.576 16.184 1.00 84.12 170 GLU A N 1
ATOM 1327 C CA . GLU A 1 170 ? -17.444 1.311 15.601 1.00 84.12 170 GLU A CA 1
ATOM 1328 C C . GLU A 1 170 ? -16.816 1.560 14.227 1.00 84.12 170 GLU A C 1
ATOM 1330 O O . GLU A 1 170 ? -15.765 1.001 13.925 1.00 84.12 170 GLU A O 1
ATOM 1335 N N . LEU A 1 171 ? -17.439 2.423 13.418 1.00 84.69 171 LEU A N 1
ATOM 1336 C CA . LEU A 1 171 ? -16.950 2.778 12.088 1.00 84.69 171 LEU A CA 1
ATOM 1337 C C . LEU A 1 171 ? -15.631 3.562 12.161 1.00 84.69 171 LEU A C 1
ATOM 1339 O O . LEU A 1 171 ? -14.713 3.241 11.420 1.00 84.69 171 LEU A O 1
ATOM 1343 N N . GLN A 1 172 ? -15.500 4.508 13.098 1.00 83.50 172 GLN A N 1
ATOM 1344 C CA . GLN A 1 172 ? -14.244 5.227 13.362 1.00 83.50 172 GLN A CA 1
ATOM 1345 C C . GLN A 1 172 ? -13.110 4.266 13.737 1.00 83.50 172 GLN A C 1
ATOM 1347 O O . GLN A 1 172 ? -12.031 4.330 13.154 1.00 83.50 172 GLN A O 1
ATOM 1352 N N . CYS A 1 173 ? -13.378 3.311 14.637 1.00 81.50 173 CYS A N 1
ATOM 1353 C CA . CYS A 1 173 ? -12.385 2.301 15.004 1.00 81.50 173 CYS A CA 1
ATOM 1354 C C . CYS A 1 173 ? -11.981 1.427 13.802 1.00 81.50 173 CYS A C 1
ATOM 1356 O O . CYS A 1 173 ? -10.811 1.085 13.667 1.00 81.50 173 CYS A O 1
ATOM 1358 N N . LEU A 1 174 ? -12.931 1.044 12.938 1.00 83.88 174 LEU A N 1
ATOM 1359 C CA . LEU A 1 174 ? -12.692 0.164 11.783 1.00 83.88 174 LEU A CA 1
ATOM 1360 C C . LEU A 1 174 ? -12.026 0.864 10.587 1.00 83.88 174 LEU A C 1
ATOM 1362 O O . LEU A 1 174 ? -11.317 0.201 9.825 1.00 83.88 174 LEU A O 1
ATOM 1366 N N . ASP A 1 175 ? -12.261 2.164 10.414 1.00 82.69 175 ASP A N 1
ATOM 1367 C CA . ASP A 1 175 ? -11.713 2.963 9.312 1.00 82.69 175 ASP A CA 1
ATOM 1368 C C . ASP A 1 175 ? -10.279 3.448 9.595 1.00 82.69 175 ASP A C 1
ATOM 1370 O O . ASP A 1 175 ? -9.594 3.888 8.673 1.00 82.69 175 ASP A O 1
ATOM 1374 N N . GLY A 1 176 ? -9.801 3.330 10.839 1.00 66.88 176 GLY A N 1
ATOM 1375 C CA . GLY A 1 176 ? -8.434 3.712 11.192 1.00 66.88 176 GLY A CA 1
ATOM 1376 C C . GLY A 1 176 ? -8.208 5.217 11.289 1.00 66.88 176 GLY A C 1
ATOM 1377 O O . GLY A 1 176 ? -7.061 5.654 11.305 1.00 66.88 176 GLY A O 1
ATOM 1378 N N . GLU A 1 177 ? -9.281 6.009 11.331 1.00 54.91 177 GLU A N 1
ATOM 1379 C CA . GLU A 1 177 ? -9.213 7.410 11.732 1.00 54.91 177 GLU A CA 1
ATOM 1380 C C . GLU A 1 177 ? -8.940 7.440 13.239 1.00 54.91 177 GLU A C 1
ATOM 1382 O O . GLU A 1 177 ? -9.861 7.523 14.053 1.00 54.91 177 GLU A O 1
ATOM 1387 N N . ASP A 1 178 ? -7.661 7.372 13.611 1.00 51.59 178 ASP A N 1
ATOM 1388 C CA . ASP A 1 178 ? -7.168 7.758 14.936 1.00 51.59 178 ASP A CA 1
ATOM 1389 C C . ASP A 1 178 ? -7.318 9.281 15.103 1.00 51.59 178 ASP A C 1
ATOM 1391 O O . ASP A 1 178 ? -6.358 10.034 15.255 1.00 51.59 178 ASP A O 1
ATOM 1395 N N . VAL A 1 179 ? -8.553 9.775 15.037 1.00 42.28 179 VAL A N 1
ATOM 1396 C CA . VAL A 1 179 ? -8.886 11.107 15.523 1.00 42.28 179 VAL A CA 1
ATOM 1397 C C . VAL A 1 179 ? -9.026 10.958 17.034 1.00 42.28 179 VAL A C 1
ATOM 1399 O O . VAL A 1 179 ? -10.069 10.532 17.518 1.00 42.28 179 VAL A O 1
ATOM 1402 N N . ASN A 1 180 ? -7.961 11.312 17.760 1.00 37.56 180 ASN A N 1
ATOM 1403 C CA . ASN A 1 180 ? -7.927 11.436 19.224 1.00 37.56 180 ASN A CA 1
ATOM 1404 C C . ASN A 1 180 ? -8.038 10.124 20.023 1.00 37.56 180 ASN A C 1
ATOM 1406 O O . ASN A 1 180 ? -9.015 9.892 20.726 1.00 37.56 180 ASN A O 1
ATOM 1410 N N . LEU A 1 181 ? -7.001 9.282 19.973 1.00 41.12 181 LEU A N 1
ATOM 1411 C CA . LEU A 1 181 ? -6.702 8.352 21.078 1.00 41.12 181 LEU A CA 1
ATOM 1412 C C . LEU A 1 181 ? -5.279 8.496 21.632 1.00 41.12 181 LEU A C 1
ATOM 1414 O O . LEU A 1 181 ? -4.999 7.948 22.686 1.00 41.12 181 LEU A O 1
ATOM 1418 N N . GLN A 1 182 ? -4.425 9.318 21.010 1.00 35.66 182 GLN A N 1
ATOM 1419 C CA . GLN A 1 182 ? -3.247 9.860 21.699 1.00 35.66 182 GLN A CA 1
ATOM 1420 C C . GLN A 1 182 ? -3.619 10.938 22.733 1.00 35.66 182 GLN A C 1
ATOM 1422 O O . GLN A 1 182 ? -2.797 11.268 23.570 1.00 35.66 182 GLN A O 1
ATOM 1427 N N . SER A 1 183 ? -4.850 11.466 22.718 1.00 34.50 183 SER A N 1
ATOM 1428 C CA . SER A 1 183 ? -5.291 12.498 23.667 1.00 34.50 183 SER A CA 1
ATOM 1429 C C . SER A 1 183 ? -5.830 11.960 24.998 1.00 34.50 183 SER A C 1
ATOM 1431 O O . SER A 1 183 ? -6.016 12.755 25.906 1.00 34.50 183 SER A O 1
ATOM 1433 N N . ASP A 1 184 ? -6.082 10.650 25.121 1.00 37.09 184 ASP A N 1
ATOM 1434 C CA . ASP A 1 184 ? -6.654 10.052 26.344 1.00 37.09 184 ASP A CA 1
ATOM 1435 C C . ASP A 1 184 ? -5.704 9.039 27.027 1.00 37.09 184 ASP A C 1
ATOM 1437 O O . ASP A 1 184 ? -6.043 8.507 28.080 1.00 37.09 184 ASP A O 1
ATOM 1441 N N . GLU A 1 185 ? -4.516 8.772 26.463 1.00 39.91 185 GLU A N 1
ATOM 1442 C CA . GLU A 1 185 ? -3.442 7.984 27.111 1.00 39.91 185 GLU A CA 1
ATOM 1443 C C . GLU A 1 185 ? -2.243 8.848 27.562 1.00 39.91 185 GLU A C 1
ATOM 1445 O O . GLU A 1 185 ? -1.312 8.326 28.166 1.00 39.91 185 GLU A O 1
ATOM 1450 N N . GLU A 1 186 ? -2.275 10.172 27.351 1.00 42.75 186 GLU A N 1
ATOM 1451 C CA . GLU A 1 186 ? -1.303 11.120 27.939 1.00 42.75 186 GLU A CA 1
ATOM 1452 C C . GLU A 1 186 ? -1.618 11.501 29.406 1.00 42.75 186 GLU A C 1
ATOM 1454 O O . GLU A 1 186 ? -0.894 12.298 29.996 1.00 42.75 186 GLU A O 1
ATOM 1459 N N . ASP A 1 187 ? -2.657 10.919 30.019 1.00 42.16 187 ASP A N 1
ATOM 1460 C CA . ASP A 1 187 ? -3.098 11.235 31.392 1.00 42.16 187 ASP A CA 1
ATOM 1461 C C . ASP A 1 187 ? -2.860 10.097 32.410 1.00 42.16 187 ASP A C 1
ATOM 1463 O O . ASP A 1 187 ? -3.401 10.129 33.518 1.00 42.16 187 ASP A O 1
ATOM 1467 N N . ASP A 1 188 ? -2.032 9.097 32.077 1.00 42.50 188 ASP A N 1
ATOM 1468 C CA . ASP A 1 188 ? -1.440 8.225 33.099 1.00 42.50 188 ASP A CA 1
ATOM 1469 C C . ASP A 1 188 ? -0.077 8.825 33.496 1.00 42.50 188 ASP A C 1
ATOM 1471 O O . ASP A 1 188 ? 0.842 8.848 32.673 1.00 42.50 188 ASP A O 1
ATOM 1475 N N . PRO A 1 189 ? 0.082 9.383 34.712 1.00 42.12 189 PRO A N 1
ATOM 1476 C CA . PRO A 1 189 ? 1.332 10.017 35.107 1.00 42.12 189 PRO A CA 1
ATOM 1477 C C . PRO A 1 189 ? 2.467 8.993 35.060 1.00 42.12 189 PRO A C 1
ATOM 1479 O O . PRO A 1 189 ? 2.382 7.935 35.690 1.00 42.12 189 PRO A O 1
ATOM 1482 N N . ASP A 1 190 ? 3.543 9.334 34.342 1.00 50.91 190 ASP A N 1
ATOM 1483 C CA . ASP A 1 190 ? 4.762 8.534 34.251 1.00 50.91 190 ASP A CA 1
ATOM 1484 C C . ASP A 1 190 ? 5.155 8.013 35.641 1.00 50.91 190 ASP A C 1
ATOM 1486 O O . ASP A 1 190 ? 5.237 8.768 36.612 1.00 50.91 190 ASP A O 1
ATOM 1490 N N . PHE A 1 191 ? 5.458 6.717 35.745 1.00 49.97 191 PHE A N 1
ATOM 1491 C CA . PHE A 1 191 ? 5.880 6.042 36.983 1.00 49.97 191 PHE A CA 1
ATOM 1492 C C . PHE A 1 191 ? 7.025 6.777 37.727 1.00 49.97 191 PHE A C 1
ATOM 1494 O O . PHE A 1 191 ? 7.177 6.647 38.941 1.00 49.97 191 PHE A O 1
ATOM 1501 N N . TYR A 1 192 ? 7.794 7.613 37.020 1.00 53.56 192 TYR A N 1
ATOM 1502 C CA . TYR A 1 192 ? 8.860 8.466 37.557 1.00 53.56 192 TYR A CA 1
ATOM 1503 C C . TYR A 1 192 ? 8.387 9.774 38.225 1.00 53.56 192 TYR A C 1
ATOM 1505 O O . TYR A 1 192 ? 9.160 10.383 38.963 1.00 53.56 192 TYR A O 1
ATOM 1513 N N . GLN A 1 193 ? 7.139 10.208 38.023 1.00 51.25 193 GLN A N 1
ATOM 1514 C CA . GLN A 1 193 ? 6.525 11.330 38.751 1.00 51.25 193 GLN A CA 1
ATOM 1515 C C . GLN A 1 193 ? 5.937 10.913 40.109 1.00 51.25 193 GLN A C 1
ATOM 1517 O O . GLN A 1 193 ? 5.719 11.773 40.962 1.00 51.25 193 GLN A O 1
ATOM 1522 N N . GLN A 1 194 ? 5.714 9.614 40.348 1.00 51.62 194 GLN A N 1
ATOM 1523 C CA . GLN A 1 194 ? 5.150 9.107 41.610 1.00 51.62 194 GLN A CA 1
ATOM 1524 C C . GLN A 1 194 ? 6.201 8.733 42.667 1.00 51.62 194 GLN A C 1
ATOM 1526 O O . GLN A 1 194 ? 5.855 8.496 43.827 1.00 51.62 194 GLN A O 1
ATOM 1531 N N . THR A 1 195 ? 7.492 8.722 42.329 1.00 51.12 195 THR A N 1
ATOM 1532 C CA . THR A 1 195 ? 8.549 8.554 43.331 1.00 51.12 195 THR A CA 1
ATOM 1533 C C . THR A 1 195 ? 8.842 9.886 44.014 1.00 51.12 195 THR A C 1
ATOM 1535 O O . THR A 1 195 ? 9.604 10.706 43.506 1.00 51.12 195 THR A O 1
ATOM 1538 N N . LEU A 1 196 ? 8.238 10.088 45.187 1.00 50.91 196 LEU A N 1
ATOM 1539 C CA . LEU A 1 196 ? 8.647 11.101 46.159 1.00 50.91 196 LEU A CA 1
ATOM 1540 C C . LEU A 1 196 ? 10.158 10.972 46.398 1.00 50.91 196 LEU A C 1
ATOM 1542 O O . LEU A 1 196 ? 10.610 9.994 46.995 1.00 50.91 196 LEU A O 1
ATOM 1546 N N . LEU A 1 197 ? 10.941 11.942 45.925 1.00 52.94 197 LEU A N 1
ATOM 1547 C CA . LEU A 1 197 ? 12.333 12.081 46.340 1.00 52.94 197 LEU A CA 1
ATOM 1548 C C . LEU A 1 197 ? 12.332 12.374 47.849 1.00 52.94 197 LEU A C 1
ATOM 1550 O O . LEU A 1 197 ? 11.724 13.368 48.256 1.00 52.94 197 LEU A O 1
ATOM 1554 N N . PRO A 1 198 ? 12.964 11.541 48.695 1.00 50.28 198 PRO A N 1
ATOM 1555 C CA . PRO A 1 198 ? 13.214 11.940 50.070 1.00 50.28 198 PRO A CA 1
ATOM 1556 C C . PRO A 1 198 ? 14.145 13.159 50.056 1.00 50.28 198 PRO A C 1
ATOM 1558 O O . PRO A 1 198 ? 15.151 13.165 49.345 1.00 50.28 198 PRO A O 1
ATOM 1561 N N . SER A 1 199 ? 13.753 14.192 50.804 1.00 53.31 199 SER A N 1
ATOM 1562 C CA . SER A 1 199 ? 14.525 15.416 51.058 1.00 53.31 199 SER A CA 1
ATOM 1563 C C . SER A 1 199 ? 15.890 15.134 51.668 1.00 53.31 199 SER A C 1
ATOM 1565 O O . SER A 1 199 ? 15.916 14.298 52.603 1.00 53.31 199 SER A O 1
#

Sequence (199 aa):
MELGCAFMGAPWMCAATVRSVSHLASLTLMS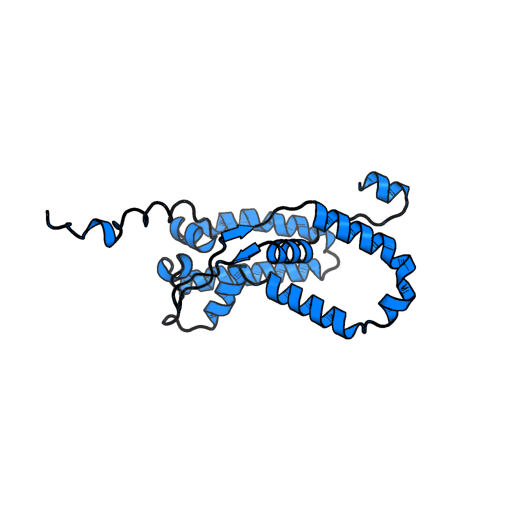RTHAPGESPHIIGVKEQRVTNLLVSLLVGLSVFMSPLLREVPVAVLFGVFLYMGITSMIGIQLFERIILFFKPTKHFPSVPYAQKVKATKMHLYTLLQIVCLIVLWAVKSSSLALAFPFVLLLMIPLRLQLKYIFTEKELQCLDGEDVNLQSDEEDDPDFYQQTLLPS

pLDDT: mean 82.07, std 15.22, range [34.5, 96.12]